Protein AF-A0A939JAF0-F1 (afdb_monomer)

Radius of gyration: 28.54 Å; Cα contacts (8 Å, |Δi|>4): 587; chains: 1; bounding box: 77×53×76 Å

Mean predicted aligned error: 10.8 Å

Structure (mmCIF, N/CA/C/O backbone):
data_AF-A0A939JAF0-F1
#
_entry.id   AF-A0A939JAF0-F1
#
loop_
_atom_site.group_PDB
_atom_site.id
_atom_site.type_symbol
_atom_site.label_atom_id
_atom_site.label_alt_id
_atom_site.label_comp_id
_atom_site.label_asym_id
_atom_site.label_entity_id
_atom_site.label_seq_id
_atom_site.pdbx_PDB_ins_code
_atom_site.Cartn_x
_atom_site.Cartn_y
_atom_site.Cartn_z
_atom_site.occupancy
_atom_site.B_iso_or_equiv
_atom_site.auth_seq_id
_atom_site.auth_comp_id
_atom_site.auth_asym_id
_atom_site.auth_atom_id
_atom_site.pdbx_PDB_model_num
ATOM 1 N N . MET A 1 1 ? -5.771 -12.367 -12.356 1.00 83.88 1 MET A N 1
ATOM 2 C CA . MET A 1 1 ? -6.976 -12.182 -11.518 1.00 83.88 1 MET A CA 1
ATOM 3 C C . MET A 1 1 ? -6.553 -11.469 -10.246 1.00 83.88 1 MET A C 1
ATOM 5 O O . MET A 1 1 ? -5.500 -11.814 -9.725 1.00 83.88 1 MET A O 1
ATOM 9 N N . ILE A 1 2 ? -7.308 -10.464 -9.797 1.00 96.88 2 ILE A N 1
ATOM 10 C CA . ILE A 1 2 ? -7.030 -9.756 -8.537 1.00 96.88 2 ILE A CA 1
ATOM 11 C C . ILE A 1 2 ? -7.122 -10.750 -7.377 1.00 96.88 2 ILE A C 1
ATOM 13 O O . ILE A 1 2 ? -7.994 -11.616 -7.379 1.00 96.88 2 ILE A O 1
ATOM 17 N N . VAL A 1 3 ? -6.195 -10.666 -6.425 1.00 96.81 3 VAL A N 1
ATOM 18 C CA . VAL A 1 3 ? -6.191 -11.561 -5.265 1.00 96.81 3 VAL A CA 1
ATOM 19 C C . VAL A 1 3 ? -7.064 -10.938 -4.185 1.00 96.81 3 VAL A C 1
ATOM 21 O O . VAL A 1 3 ? -6.754 -9.852 -3.696 1.00 96.81 3 VAL A O 1
ATOM 24 N N . THR A 1 4 ? -8.131 -11.636 -3.803 1.00 96.88 4 THR A N 1
ATOM 25 C CA . THR A 1 4 ? -9.071 -11.180 -2.776 1.00 96.88 4 THR A CA 1
ATOM 26 C C . THR A 1 4 ? -9.226 -12.241 -1.695 1.00 96.88 4 THR A C 1
ATOM 28 O O . THR A 1 4 ? -9.452 -13.410 -1.996 1.00 96.88 4 THR A O 1
ATOM 31 N N . HIS A 1 5 ? -9.134 -11.819 -0.437 1.00 96.62 5 HIS A N 1
ATOM 32 C CA . HIS A 1 5 ? -9.484 -12.621 0.734 1.00 96.62 5 HIS A CA 1
ATOM 33 C C . HIS A 1 5 ? -10.550 -11.867 1.524 1.00 96.62 5 HIS A C 1
ATOM 35 O O . HIS A 1 5 ? -10.360 -10.693 1.842 1.00 96.62 5 HIS A O 1
ATOM 41 N N . MET A 1 6 ? -11.675 -12.514 1.823 1.00 97.75 6 MET A N 1
ATOM 42 C CA . MET A 1 6 ? -12.782 -11.871 2.529 1.00 97.75 6 MET A CA 1
ATOM 43 C C . MET A 1 6 ? -12.662 -12.101 4.032 1.00 97.75 6 MET A C 1
ATOM 45 O O . MET A 1 6 ? -12.722 -13.238 4.486 1.00 97.75 6 MET A O 1
ATOM 49 N N . GLY A 1 7 ? -12.545 -11.009 4.783 1.00 98.12 7 GLY A N 1
ATOM 50 C CA . GLY A 1 7 ? -12.713 -10.992 6.233 1.00 98.12 7 GLY A CA 1
ATOM 51 C C . GLY A 1 7 ? -14.038 -10.341 6.639 1.00 98.12 7 GLY A C 1
ATOM 52 O O . GLY A 1 7 ? -14.758 -9.777 5.795 1.00 98.12 7 GLY A O 1
ATOM 53 N N . ARG A 1 8 ? -14.376 -10.412 7.930 1.00 98.12 8 ARG A N 1
ATOM 54 C CA . ARG A 1 8 ? -15.590 -9.798 8.497 1.00 98.12 8 ARG A CA 1
ATOM 55 C C . ARG A 1 8 ? -15.319 -8.635 9.445 1.00 98.12 8 ARG A C 1
ATOM 57 O O . ARG A 1 8 ? -16.288 -8.027 9.895 1.00 98.12 8 ARG A O 1
ATOM 64 N N . SER A 1 9 ? -14.073 -8.295 9.764 1.00 98.50 9 SER A N 1
ATOM 65 C CA . SER A 1 9 ? -13.762 -7.084 10.533 1.00 98.50 9 SER A CA 1
ATOM 66 C C . SER A 1 9 ? -13.973 -5.815 9.687 1.00 98.50 9 SER A C 1
ATOM 68 O O . SER A 1 9 ? -14.082 -5.909 8.462 1.00 98.50 9 SER A O 1
ATOM 70 N N . PRO A 1 10 ? -14.042 -4.613 10.294 1.00 98.62 10 PRO A N 1
ATOM 71 C CA . PRO A 1 10 ? -14.192 -3.362 9.545 1.00 98.62 10 PRO A CA 1
ATOM 72 C C . PRO A 1 10 ? -12.914 -2.949 8.791 1.00 98.62 10 PRO A C 1
ATOM 74 O O . PRO A 1 10 ? -12.859 -1.847 8.244 1.00 98.62 10 PRO A O 1
ATOM 77 N N . LEU A 1 11 ? -11.870 -3.787 8.779 1.00 98.75 11 LEU A N 1
ATOM 78 C CA . LEU A 1 11 ? -10.594 -3.493 8.139 1.00 98.75 11 LEU A CA 1
ATOM 79 C C . LEU A 1 11 ? -10.520 -4.065 6.721 1.00 98.75 11 LEU A C 1
ATOM 81 O O . LEU A 1 11 ? -10.802 -5.243 6.479 1.00 98.75 11 LEU A O 1
ATOM 85 N N . LEU A 1 12 ? -10.026 -3.238 5.804 1.00 98.81 12 LEU A N 1
ATOM 86 C CA . LEU A 1 12 ? -9.604 -3.635 4.469 1.00 98.81 12 LEU A CA 1
ATOM 87 C C . LEU A 1 12 ? -8.140 -3.243 4.270 1.00 98.81 12 LEU A C 1
ATOM 89 O O . LEU A 1 12 ? -7.796 -2.068 4.348 1.00 98.81 12 LEU A O 1
ATOM 93 N N . LEU A 1 13 ? -7.284 -4.218 3.977 1.00 98.75 13 LEU A N 1
ATOM 94 C CA . LEU A 1 13 ? -5.889 -4.008 3.605 1.00 98.75 13 LEU A CA 1
ATOM 95 C C . LEU A 1 13 ? -5.760 -4.160 2.089 1.00 98.75 13 LEU A C 1
ATOM 97 O O . LEU A 1 13 ? -5.903 -5.264 1.556 1.00 98.75 13 LEU A O 1
ATOM 101 N N . CYS A 1 14 ? -5.505 -3.069 1.371 1.00 97.88 14 CYS A N 1
ATOM 102 C CA . CYS A 1 14 ? -5.208 -3.150 -0.052 1.00 97.88 14 CYS A CA 1
ATOM 103 C C . CYS A 1 14 ? -3.700 -3.063 -0.302 1.00 97.88 14 CYS A C 1
ATOM 105 O O . CYS A 1 14 ? -2.994 -2.280 0.322 1.00 97.88 14 CYS A O 1
ATOM 107 N N . LEU A 1 15 ? -3.198 -3.915 -1.197 1.00 98.62 15 LEU A N 1
ATOM 108 C CA . LEU A 1 15 ? -1.790 -3.967 -1.582 1.00 98.62 15 LEU A CA 1
ATOM 109 C C . LEU A 1 15 ? -1.681 -3.713 -3.093 1.00 98.62 15 LEU A C 1
ATOM 111 O O . LEU A 1 15 ? -1.710 -4.673 -3.876 1.00 98.62 15 LEU A O 1
ATOM 115 N N . PRO A 1 16 ? -1.579 -2.447 -3.529 1.00 98.38 16 PRO A N 1
ATOM 116 C CA . PRO A 1 16 ? -1.525 -2.114 -4.951 1.00 98.38 16 PRO A CA 1
ATOM 117 C C . PRO A 1 16 ? -0.168 -2.438 -5.594 1.00 98.38 16 PRO A C 1
ATOM 119 O O . PRO A 1 16 ? -0.089 -2.593 -6.810 1.00 98.38 16 PRO A O 1
ATOM 122 N N . HIS A 1 17 ? 0.905 -2.552 -4.800 1.00 98.50 17 HIS A N 1
ATOM 123 C CA . HIS A 1 17 ? 2.287 -2.535 -5.310 1.00 98.50 17 HIS A CA 1
ATOM 124 C C . HIS A 1 17 ? 3.147 -3.746 -4.926 1.00 98.50 17 HIS A C 1
ATOM 126 O O . HIS A 1 17 ? 4.350 -3.733 -5.184 1.00 98.50 17 HIS A O 1
ATOM 132 N N . SER A 1 18 ? 2.578 -4.788 -4.310 1.00 97.44 18 SER A N 1
ATOM 133 C CA . SER A 1 18 ? 3.314 -6.025 -3.968 1.00 97.44 18 SER A CA 1
ATOM 134 C C . SER A 1 18 ? 3.308 -7.068 -5.093 1.00 97.44 18 SER A C 1
ATOM 136 O O . SER A 1 18 ? 3.829 -8.174 -4.939 1.00 97.44 18 SER A O 1
ATOM 138 N N . GLY A 1 19 ? 2.652 -6.771 -6.214 1.00 96.94 19 GLY A N 1
ATOM 139 C CA . GLY A 1 19 ? 2.598 -7.640 -7.380 1.00 96.94 19 GLY A CA 1
ATOM 140 C C . GLY A 1 19 ? 3.925 -7.691 -8.125 1.00 96.94 19 GLY A C 1
ATOM 141 O O . GLY A 1 19 ? 4.536 -6.658 -8.352 1.00 96.94 19 GLY A O 1
ATOM 142 N N . GLU A 1 20 ? 4.352 -8.883 -8.538 1.00 95.75 20 GLU A N 1
ATOM 143 C CA . GLU A 1 20 ? 5.585 -9.098 -9.317 1.00 95.75 20 GLU A CA 1
ATOM 144 C C . GLU A 1 20 ? 5.290 -9.559 -10.751 1.00 95.75 20 GLU A C 1
ATOM 146 O O . GLU A 1 20 ? 6.190 -9.613 -11.594 1.00 95.75 20 GLU A O 1
ATOM 151 N N . GLN A 1 21 ? 4.033 -9.924 -11.032 1.00 95.56 21 GLN A N 1
ATOM 152 C CA . GLN A 1 21 ? 3.652 -10.536 -12.296 1.00 95.56 21 GLN A CA 1
ATOM 153 C C . GLN A 1 21 ? 3.786 -9.535 -13.435 1.00 95.56 21 GLN A C 1
ATOM 155 O O . GLN A 1 21 ? 3.380 -8.376 -13.343 1.00 95.56 21 GLN A O 1
ATOM 160 N N . MET A 1 22 ? 4.327 -10.019 -14.542 1.00 93.06 22 MET A N 1
ATOM 161 C CA . MET A 1 22 ? 4.485 -9.253 -15.762 1.00 93.06 22 MET A CA 1
ATOM 162 C C . MET A 1 22 ? 4.356 -10.203 -16.944 1.00 93.06 22 MET A C 1
ATOM 164 O O . MET A 1 22 ? 4.994 -11.255 -16.975 1.00 93.06 22 MET A O 1
ATOM 168 N N . HIS A 1 23 ? 3.535 -9.831 -17.924 1.00 91.38 23 HIS A N 1
ATOM 169 C CA . HIS A 1 23 ? 3.413 -10.604 -19.152 1.00 91.38 23 HIS A CA 1
ATOM 170 C C . HIS A 1 23 ? 4.758 -10.635 -19.895 1.00 91.38 23 HIS A C 1
ATOM 172 O O . HIS A 1 23 ? 5.443 -9.613 -19.975 1.00 91.38 23 HIS A O 1
ATOM 178 N N . ALA A 1 24 ? 5.126 -11.780 -20.477 1.00 90.50 24 ALA A N 1
ATOM 179 C CA . ALA A 1 24 ? 6.433 -11.968 -21.115 1.00 90.50 24 ALA A CA 1
ATOM 180 C C . ALA A 1 24 ? 6.722 -10.928 -22.213 1.00 90.50 24 ALA A C 1
ATOM 182 O O . ALA A 1 24 ? 7.848 -10.447 -22.316 1.00 90.50 24 ALA A O 1
ATOM 183 N N . ALA A 1 25 ? 5.699 -10.518 -22.974 1.00 90.50 25 ALA A N 1
ATOM 184 C CA . ALA A 1 25 ? 5.830 -9.469 -23.990 1.00 90.50 25 ALA A CA 1
ATOM 185 C C . ALA A 1 25 ? 6.249 -8.108 -23.397 1.00 90.50 25 ALA A C 1
ATOM 187 O O . ALA A 1 25 ? 7.063 -7.405 -23.986 1.00 90.50 25 ALA A O 1
ATOM 188 N N . VAL A 1 26 ? 5.752 -7.758 -22.205 1.00 94.19 26 VAL A N 1
ATOM 189 C CA . VAL A 1 26 ? 6.167 -6.539 -21.491 1.00 94.19 26 VAL A CA 1
ATOM 190 C C . VAL A 1 26 ? 7.555 -6.737 -20.876 1.00 94.19 26 VAL A C 1
ATOM 192 O O . VAL A 1 26 ? 8.429 -5.887 -21.023 1.00 94.19 26 VAL A O 1
ATOM 195 N N . GLY A 1 27 ? 7.813 -7.900 -20.270 1.00 94.44 27 GLY A N 1
ATOM 196 C CA . GLY A 1 27 ? 9.115 -8.212 -19.673 1.00 94.44 27 GLY A CA 1
ATOM 197 C C . GLY A 1 27 ? 10.273 -8.233 -20.673 1.00 94.44 27 GLY A C 1
ATOM 198 O O . GLY A 1 27 ? 11.378 -7.800 -20.344 1.00 94.44 27 GLY A O 1
ATOM 199 N N . GLY A 1 28 ? 10.021 -8.654 -21.915 1.00 96.62 28 GLY A N 1
ATOM 200 C CA . GLY A 1 28 ? 10.996 -8.614 -23.008 1.00 96.62 28 GLY A CA 1
ATOM 201 C C . GLY A 1 28 ? 11.432 -7.196 -23.394 1.00 96.62 28 GLY A C 1
ATOM 202 O O . GLY A 1 28 ? 12.536 -7.018 -23.918 1.00 96.62 28 GLY A O 1
ATOM 203 N N . ARG A 1 29 ? 10.611 -6.186 -23.085 1.00 97.81 29 ARG A N 1
ATOM 204 C CA . ARG A 1 29 ? 10.857 -4.762 -23.358 1.00 97.81 29 ARG A CA 1
ATOM 205 C C . ARG A 1 29 ? 11.598 -4.053 -22.229 1.00 97.81 29 ARG A C 1
ATOM 207 O O . ARG A 1 29 ? 12.175 -2.993 -22.450 1.00 97.81 29 ARG A O 1
ATOM 214 N N . PHE A 1 30 ? 11.636 -4.634 -21.030 1.00 97.88 30 PHE A N 1
ATOM 215 C CA . PHE A 1 30 ? 12.317 -4.025 -19.890 1.00 97.88 30 PHE A CA 1
ATOM 216 C C . PHE A 1 30 ? 13.834 -3.954 -20.114 1.00 97.88 30 PHE A C 1
ATOM 218 O O . PHE A 1 30 ? 14.465 -4.865 -20.666 1.00 97.88 30 PHE A O 1
ATOM 225 N N . SER A 1 31 ? 14.438 -2.868 -19.642 1.00 97.94 31 SER A N 1
ATOM 226 C CA . SER A 1 31 ? 15.884 -2.714 -19.518 1.00 97.94 31 SER A CA 1
ATOM 227 C C . SER A 1 31 ? 16.433 -3.655 -18.434 1.00 97.94 31 SER A C 1
ATOM 229 O O . SER A 1 31 ? 15.682 -4.313 -17.707 1.00 97.94 31 SER A O 1
ATOM 231 N N . ALA A 1 32 ? 17.760 -3.717 -18.283 1.00 96.69 32 ALA A N 1
ATOM 232 C CA . ALA A 1 32 ? 18.357 -4.419 -17.146 1.00 96.69 32 ALA A CA 1
ATOM 233 C C . ALA A 1 32 ? 17.856 -3.856 -15.806 1.00 96.69 32 ALA A C 1
ATOM 235 O O . ALA A 1 32 ? 17.565 -4.631 -14.903 1.00 96.69 32 ALA A O 1
ATOM 236 N N . THR A 1 33 ? 17.680 -2.535 -15.709 1.00 94.88 33 THR A N 1
ATOM 237 C CA . THR A 1 33 ? 17.151 -1.872 -14.514 1.00 94.88 33 THR A CA 1
ATOM 238 C C . THR A 1 33 ? 15.681 -2.196 -14.273 1.00 94.88 33 THR A C 1
ATOM 240 O O . THR A 1 33 ? 15.328 -2.546 -13.152 1.00 94.88 33 THR A O 1
ATOM 243 N N . GLY A 1 34 ? 14.833 -2.146 -15.307 1.00 96.19 34 GLY A N 1
ATOM 244 C CA . GLY A 1 34 ? 13.414 -2.485 -15.167 1.00 96.19 34 GLY A CA 1
ATOM 245 C C . GLY A 1 34 ? 13.208 -3.906 -14.640 1.00 96.19 34 GLY A C 1
ATOM 246 O O . GLY A 1 34 ? 12.378 -4.130 -13.762 1.00 96.19 34 GLY A O 1
ATOM 247 N N . ARG A 1 35 ? 14.023 -4.865 -15.104 1.00 96.00 35 ARG A N 1
ATOM 248 C CA . ARG A 1 35 ? 13.965 -6.265 -14.646 1.00 96.00 35 ARG A CA 1
ATOM 249 C C . ARG A 1 35 ? 14.313 -6.458 -13.169 1.00 96.00 35 ARG A C 1
ATOM 251 O O . ARG A 1 35 ? 13.900 -7.463 -12.603 1.00 96.00 35 ARG A O 1
ATOM 258 N N . LEU A 1 36 ? 15.032 -5.521 -12.544 1.00 95.38 36 LEU A N 1
ATOM 259 C CA . LEU A 1 36 ? 15.310 -5.576 -11.104 1.00 95.38 36 LEU A CA 1
ATOM 260 C C . LEU A 1 36 ? 14.074 -5.268 -10.257 1.00 95.38 36 LEU A C 1
ATOM 262 O O . LEU A 1 36 ? 14.057 -5.638 -9.087 1.00 95.38 36 LEU A O 1
ATOM 266 N N . GLN A 1 37 ? 13.070 -4.588 -10.828 1.00 95.81 37 GLN A N 1
ATOM 267 C CA . GLN A 1 37 ? 11.814 -4.280 -10.149 1.00 95.81 37 GLN A CA 1
ATOM 268 C C . GLN A 1 37 ? 12.042 -3.589 -8.782 1.00 95.81 37 GLN A C 1
ATOM 270 O O . GLN A 1 37 ? 11.489 -3.977 -7.763 1.00 95.81 37 GLN A O 1
ATOM 275 N N . THR A 1 38 ? 12.895 -2.561 -8.722 1.00 94.44 38 THR A N 1
ATOM 276 C CA . THR A 1 38 ? 13.372 -1.992 -7.441 1.00 94.44 38 THR A CA 1
ATOM 277 C C . THR A 1 38 ? 12.356 -1.166 -6.657 1.00 94.44 38 THR A C 1
ATOM 279 O O . THR A 1 38 ? 12.590 -0.898 -5.483 1.00 94.44 38 THR A O 1
ATOM 282 N N . ASP A 1 39 ? 11.250 -0.756 -7.282 1.00 96.38 39 ASP A N 1
ATOM 283 C CA . ASP A 1 39 ? 10.273 0.165 -6.678 1.00 96.38 39 ASP A CA 1
ATOM 284 C C . ASP A 1 39 ? 8.950 -0.519 -6.274 1.00 96.38 39 ASP A C 1
ATOM 286 O O . ASP A 1 39 ? 7.945 0.145 -6.015 1.00 96.38 39 ASP A O 1
ATOM 290 N N . LEU A 1 40 ? 8.932 -1.854 -6.217 1.00 97.75 40 LEU A N 1
ATOM 291 C CA . LEU A 1 40 ? 7.803 -2.627 -5.693 1.00 97.75 40 LEU A CA 1
ATOM 292 C C . LEU A 1 40 ? 7.777 -2.607 -4.162 1.00 97.75 40 LEU A C 1
ATOM 294 O O . LEU A 1 40 ? 8.801 -2.445 -3.499 1.00 97.75 40 LEU A O 1
ATOM 298 N N . SER A 1 41 ? 6.603 -2.895 -3.602 1.00 98.19 41 SER A N 1
ATOM 299 C CA . SER A 1 41 ? 6.414 -3.196 -2.180 1.00 98.19 41 SER A CA 1
ATOM 300 C C . SER A 1 41 ? 6.771 -4.651 -1.857 1.00 98.19 41 SER A C 1
ATOM 302 O O . SER A 1 41 ? 5.918 -5.439 -1.449 1.00 98.19 41 SER A O 1
ATOM 304 N N . TRP A 1 42 ? 8.030 -5.015 -2.102 1.00 98.06 42 TRP A N 1
ATOM 305 C CA . TRP A 1 42 ? 8.557 -6.370 -1.939 1.00 98.06 42 TRP A CA 1
ATOM 306 C C . TRP A 1 42 ? 8.269 -6.968 -0.569 1.00 98.06 42 TRP A C 1
ATOM 308 O O . TRP A 1 42 ? 8.648 -6.377 0.424 1.00 98.06 42 TRP A O 1
ATOM 318 N N . ARG A 1 43 ? 7.700 -8.178 -0.502 1.00 97.81 43 ARG A N 1
ATOM 319 C CA . ARG A 1 43 ? 7.491 -8.946 0.745 1.00 97.81 43 ARG A CA 1
ATOM 320 C C . ARG A 1 43 ? 6.558 -8.287 1.766 1.00 97.81 43 ARG A C 1
ATOM 322 O O . ARG A 1 43 ? 6.383 -8.831 2.859 1.00 97.81 43 ARG A O 1
ATOM 329 N N . LEU A 1 44 ? 5.922 -7.163 1.436 1.00 98.06 44 LEU A N 1
ATOM 330 C CA . LEU A 1 44 ? 4.965 -6.515 2.332 1.00 98.06 44 LEU A CA 1
ATOM 331 C C . LEU A 1 44 ? 3.760 -7.424 2.613 1.00 98.06 44 LEU A C 1
ATOM 333 O O . LEU A 1 44 ? 3.230 -7.412 3.719 1.00 98.06 44 LEU A O 1
ATOM 337 N N . GLU A 1 45 ? 3.370 -8.269 1.656 1.00 95.62 45 GLU A N 1
ATOM 338 C CA . GLU A 1 45 ? 2.335 -9.289 1.842 1.00 95.62 45 GLU A CA 1
ATOM 339 C C . GLU A 1 45 ? 2.685 -10.284 2.952 1.00 95.62 45 GLU A C 1
ATOM 341 O O . GLU A 1 45 ? 1.793 -10.751 3.650 1.00 95.62 45 GLU A O 1
ATOM 346 N N . GLN A 1 46 ? 3.975 -10.561 3.169 1.00 94.75 46 GLN A N 1
ATOM 347 C CA . GLN A 1 46 ? 4.403 -11.398 4.284 1.00 94.75 46 GLN A CA 1
ATOM 348 C C . GLN A 1 46 ? 4.212 -10.632 5.588 1.00 94.75 46 GLN A C 1
ATOM 350 O O . GLN A 1 46 ? 3.583 -11.141 6.509 1.00 94.75 46 GLN A O 1
ATOM 355 N N . VAL A 1 47 ? 4.673 -9.385 5.681 1.00 96.75 47 VAL A N 1
ATOM 356 C CA . VAL A 1 47 ? 4.438 -8.557 6.877 1.00 96.75 47 VAL A CA 1
ATOM 357 C C . VAL A 1 47 ? 2.938 -8.445 7.196 1.00 96.75 47 VAL A C 1
ATOM 359 O O . VAL A 1 47 ? 2.561 -8.490 8.360 1.00 96.75 47 VAL A O 1
ATOM 362 N N . LEU A 1 48 ? 2.074 -8.380 6.184 1.00 96.69 48 LEU A N 1
ATOM 363 C CA . LEU A 1 48 ? 0.624 -8.252 6.353 1.00 96.69 48 LEU A CA 1
ATOM 364 C C . LEU A 1 48 ? -0.140 -9.580 6.461 1.00 96.69 48 LEU A C 1
ATOM 366 O O . LEU A 1 48 ? -1.366 -9.572 6.525 1.00 96.69 48 LEU A O 1
ATOM 370 N N . ASP A 1 49 ? 0.560 -10.705 6.620 1.00 92.56 49 ASP A N 1
ATOM 371 C CA . ASP A 1 49 ? -0.023 -12.019 6.959 1.00 92.56 49 ASP A CA 1
ATOM 372 C C . ASP A 1 49 ? -0.692 -12.055 8.360 1.00 92.56 49 ASP A C 1
ATOM 374 O O . ASP A 1 49 ? -1.199 -13.067 8.833 1.00 92.56 49 ASP A O 1
ATOM 378 N N . ILE A 1 50 ? -0.734 -10.910 9.045 1.00 95.00 50 ILE A N 1
ATOM 379 C CA . ILE A 1 50 ? -1.565 -10.652 10.227 1.00 95.00 50 ILE A CA 1
ATOM 380 C C . ILE A 1 50 ? -3.048 -10.441 9.882 1.00 95.00 50 ILE A C 1
ATOM 382 O O . ILE A 1 50 ? -3.891 -10.464 10.776 1.00 95.00 50 ILE A O 1
ATOM 386 N N . ALA A 1 51 ? -3.393 -10.252 8.603 1.00 92.94 51 ALA A N 1
ATOM 387 C CA . ALA A 1 51 ? -4.761 -9.974 8.168 1.00 92.94 51 ALA A CA 1
ATOM 388 C C . ALA A 1 51 ? -5.761 -11.053 8.605 1.00 92.94 51 ALA A C 1
ATOM 390 O O . ALA A 1 51 ? -6.868 -10.723 9.016 1.00 92.94 51 ALA A O 1
ATOM 391 N N . THR A 1 52 ? -5.357 -12.326 8.582 1.00 93.19 52 THR A N 1
ATOM 392 C CA . THR A 1 52 ? -6.187 -13.446 9.051 1.00 93.19 52 THR A CA 1
ATOM 393 C C . THR A 1 52 ? -6.498 -13.332 10.544 1.00 93.19 52 THR A C 1
ATOM 395 O O . THR A 1 52 ? -7.624 -13.583 10.957 1.00 93.19 52 THR A O 1
ATOM 398 N N . GLN A 1 53 ? -5.528 -12.901 11.358 1.00 97.00 53 GLN A N 1
ATOM 399 C CA . GLN A 1 53 ? -5.717 -12.707 12.804 1.00 97.00 53 GLN A CA 1
ATOM 400 C C . GLN A 1 53 ? -6.643 -11.523 13.102 1.00 97.00 53 GLN A C 1
ATOM 402 O O . GLN A 1 53 ? -7.385 -11.542 14.078 1.00 97.00 53 GLN A O 1
ATOM 407 N N . LEU A 1 54 ? -6.619 -10.509 12.236 1.00 97.94 54 LEU A N 1
ATOM 408 C CA . LEU A 1 54 ? -7.499 -9.344 12.300 1.00 97.94 54 LEU A CA 1
ATOM 409 C C . LEU A 1 54 ? -8.873 -9.586 11.660 1.00 97.94 54 LEU A C 1
ATOM 411 O O . LEU A 1 54 ? -9.689 -8.662 11.635 1.00 97.94 54 LEU A O 1
ATOM 415 N N . ASP A 1 55 ? -9.110 -10.771 11.082 1.00 98.25 55 ASP A N 1
ATOM 416 C CA . ASP A 1 55 ? -10.264 -11.063 10.221 1.00 98.25 55 ASP A CA 1
ATOM 417 C C . ASP A 1 55 ? -10.493 -9.949 9.174 1.00 98.25 55 ASP A C 1
ATOM 419 O O . ASP A 1 55 ? -11.612 -9.511 8.901 1.00 98.25 55 ASP A O 1
ATOM 423 N N . ALA A 1 56 ? -9.391 -9.409 8.645 1.00 98.62 56 ALA A N 1
ATOM 424 C CA . ALA A 1 56 ? -9.380 -8.289 7.719 1.00 98.62 56 ALA A CA 1
ATOM 425 C C . ALA A 1 56 ? -9.555 -8.769 6.276 1.00 98.62 56 ALA A C 1
ATOM 427 O O . ALA A 1 56 ? -9.085 -9.834 5.864 1.00 98.62 56 ALA A O 1
ATOM 428 N N . THR A 1 57 ? -10.210 -7.937 5.473 1.00 98.81 57 THR A N 1
ATOM 429 C CA . THR A 1 57 ? -10.333 -8.172 4.033 1.00 98.81 57 THR A CA 1
ATOM 430 C C . THR A 1 57 ? -9.045 -7.755 3.330 1.00 98.81 57 THR A C 1
ATOM 432 O O . THR A 1 57 ? -8.519 -6.687 3.620 1.00 98.81 57 THR A O 1
ATOM 435 N N . ILE A 1 58 ? -8.549 -8.558 2.385 1.00 98.50 58 ILE A N 1
ATOM 436 C CA . ILE A 1 58 ? -7.397 -8.205 1.541 1.00 98.50 58 ILE A CA 1
ATOM 437 C C . ILE A 1 58 ? -7.841 -8.033 0.091 1.00 98.50 58 ILE A C 1
ATOM 439 O O . ILE A 1 58 ? -8.563 -8.877 -0.441 1.00 98.50 58 ILE A O 1
ATOM 443 N N . VAL A 1 59 ? -7.334 -6.986 -0.564 1.00 98.62 59 VAL A N 1
ATOM 444 C CA . VAL A 1 59 ? -7.376 -6.822 -2.026 1.00 98.62 59 VAL A CA 1
ATOM 445 C C . VAL A 1 59 ? -5.969 -6.521 -2.533 1.00 98.62 59 VAL A C 1
ATOM 447 O O . VAL A 1 59 ? -5.381 -5.500 -2.190 1.00 98.62 59 VAL A O 1
ATOM 450 N N . ARG A 1 60 ? -5.399 -7.397 -3.358 1.00 98.38 60 ARG A N 1
ATOM 451 C CA . ARG A 1 60 ? -4.009 -7.286 -3.813 1.00 98.38 60 ARG A CA 1
ATOM 452 C C . ARG A 1 60 ? -3.909 -7.353 -5.330 1.00 98.38 60 ARG A C 1
ATOM 454 O O . ARG A 1 60 ? -4.442 -8.268 -5.961 1.00 98.38 60 ARG A O 1
ATOM 461 N N . GLN A 1 61 ? -3.161 -6.411 -5.899 1.00 98.00 61 GLN A N 1
ATOM 462 C CA . GLN A 1 61 ? -2.779 -6.416 -7.307 1.00 98.00 61 GLN A CA 1
ATOM 463 C C . GLN A 1 61 ? -1.574 -7.355 -7.495 1.00 98.00 61 GLN A C 1
ATOM 465 O O . GLN A 1 61 ? -0.505 -7.080 -6.950 1.00 98.00 61 GLN A O 1
ATOM 470 N N . PRO A 1 62 ? -1.703 -8.478 -8.229 1.00 97.31 62 PRO A N 1
ATOM 471 C CA . PRO A 1 62 ? -0.564 -9.354 -8.498 1.00 97.31 62 PRO A CA 1
ATOM 472 C C . PRO A 1 62 ? 0.371 -8.827 -9.597 1.00 97.31 62 PRO A C 1
ATOM 474 O O . PRO A 1 62 ? 1.512 -9.284 -9.674 1.00 97.31 62 PRO A O 1
ATOM 477 N N . THR A 1 63 ? -0.093 -7.894 -10.432 1.00 97.75 63 THR A N 1
ATOM 478 C CA . THR A 1 63 ? 0.687 -7.287 -11.520 1.00 97.75 63 THR A CA 1
ATOM 479 C C . THR A 1 63 ? 1.686 -6.271 -10.973 1.00 97.75 63 THR A C 1
ATOM 481 O O . THR A 1 63 ? 1.371 -5.516 -10.057 1.00 97.75 63 THR A O 1
ATOM 484 N N . SER A 1 64 ? 2.888 -6.231 -11.542 1.00 97.88 64 SER A N 1
ATOM 485 C CA . SER A 1 64 ? 3.903 -5.240 -11.189 1.00 97.88 64 SER A CA 1
ATOM 486 C C . SER A 1 64 ? 3.433 -3.817 -11.455 1.00 97.88 64 SER A C 1
ATOM 488 O O . SER A 1 64 ? 2.948 -3.507 -12.546 1.00 97.88 64 SER A O 1
ATOM 490 N N . ARG A 1 65 ? 3.681 -2.918 -10.494 1.00 97.69 65 ARG A N 1
ATOM 491 C CA . ARG A 1 65 ? 3.409 -1.482 -10.658 1.00 97.69 65 ARG A CA 1
ATOM 492 C C . ARG A 1 65 ? 4.205 -0.844 -11.805 1.00 97.69 65 ARG A C 1
ATOM 494 O O . ARG A 1 65 ? 3.858 0.233 -12.268 1.00 97.69 65 ARG A O 1
ATOM 501 N N . LEU A 1 66 ? 5.281 -1.496 -12.266 1.00 97.81 66 LEU A N 1
ATOM 502 C CA . LEU A 1 66 ? 6.058 -1.036 -13.423 1.00 97.81 66 LEU A CA 1
ATOM 503 C C . LEU A 1 66 ? 5.347 -1.313 -14.760 1.00 97.81 66 LEU A C 1
ATOM 505 O O . LEU A 1 66 ? 5.699 -0.732 -15.787 1.00 97.81 66 LEU A O 1
ATOM 509 N N . VAL A 1 67 ? 4.347 -2.201 -14.756 1.00 97.44 67 VAL A N 1
ATOM 510 C CA . VAL A 1 67 ? 3.423 -2.383 -15.882 1.00 97.44 67 VAL A CA 1
ATOM 511 C C . VAL A 1 67 ? 2.351 -1.299 -15.829 1.00 97.44 67 VAL A C 1
ATOM 513 O O . VAL A 1 67 ? 2.119 -0.627 -16.831 1.00 97.44 67 VAL A O 1
ATOM 516 N N . ILE A 1 68 ? 1.708 -1.130 -14.676 1.00 97.38 68 ILE A N 1
ATOM 517 C CA . ILE A 1 68 ? 0.692 -0.103 -14.443 1.00 97.38 68 ILE A CA 1
ATOM 518 C C . ILE A 1 68 ? 0.526 0.141 -12.946 1.00 97.38 68 ILE A C 1
ATOM 520 O O . ILE A 1 68 ? 0.406 -0.806 -12.167 1.00 97.38 68 ILE A O 1
ATOM 524 N N . ASP A 1 69 ? 0.506 1.408 -12.548 1.00 98.06 69 ASP A N 1
ATOM 525 C CA . ASP A 1 69 ? 0.304 1.810 -11.164 1.00 98.06 69 ASP A CA 1
ATOM 526 C C . ASP A 1 69 ? -1.191 2.003 -10.880 1.00 98.06 69 ASP A C 1
ATOM 528 O O . ASP A 1 69 ? -1.827 2.938 -11.367 1.00 98.06 69 ASP A O 1
ATOM 532 N N . VAL A 1 70 ? -1.771 1.091 -10.098 1.00 98.25 70 VAL A N 1
ATOM 533 C CA . VAL A 1 70 ? -3.196 1.141 -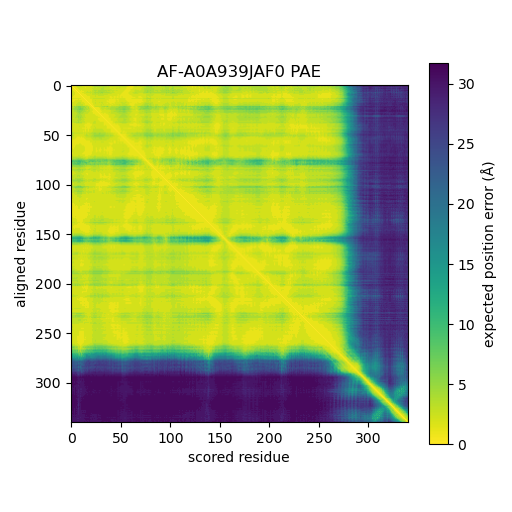9.733 1.00 98.25 70 VAL A CA 1
ATOM 534 C C . VAL A 1 70 ? -3.508 2.121 -8.602 1.00 98.25 70 VAL A C 1
ATOM 536 O O . VAL A 1 70 ? -4.663 2.267 -8.234 1.00 98.25 70 VAL A O 1
ATOM 539 N N . ASP A 1 71 ? -2.510 2.812 -8.053 1.00 98.06 71 ASP A N 1
ATOM 540 C CA . ASP A 1 71 ? -2.714 3.906 -7.096 1.00 98.06 71 ASP A CA 1
ATOM 541 C C . ASP A 1 71 ? -2.506 5.293 -7.742 1.00 98.06 71 ASP A C 1
ATOM 543 O O . ASP A 1 71 ? -2.351 6.312 -7.066 1.00 98.06 71 ASP A O 1
ATOM 547 N N . VAL A 1 72 ? -2.555 5.347 -9.077 1.00 97.25 72 VAL A N 1
ATOM 548 C CA . VAL A 1 72 ? -2.543 6.582 -9.866 1.00 97.25 72 VAL A CA 1
ATOM 549 C C . VAL A 1 72 ? -3.908 6.792 -10.530 1.00 97.25 72 VAL A C 1
ATOM 551 O O . VAL A 1 72 ? -4.535 5.852 -11.022 1.00 97.25 72 VAL A O 1
ATOM 554 N N . ASP A 1 73 ? -4.379 8.042 -10.525 1.00 95.31 73 ASP A N 1
ATOM 555 C CA . ASP A 1 73 ? -5.671 8.437 -11.095 1.00 95.31 73 ASP A CA 1
ATOM 556 C C . ASP A 1 73 ? -5.610 8.443 -12.633 1.00 95.31 73 ASP A C 1
ATOM 558 O O . ASP A 1 73 ? -4.934 9.304 -13.204 1.00 95.31 73 ASP A O 1
ATOM 562 N N . PRO A 1 74 ? -6.323 7.542 -13.333 1.00 93.88 74 PRO A N 1
ATOM 563 C CA . PRO A 1 74 ? -6.273 7.481 -14.788 1.00 93.88 74 PRO A CA 1
ATOM 564 C C . PRO A 1 74 ? -7.044 8.631 -15.454 1.00 93.88 74 PRO A C 1
ATOM 566 O O . PRO A 1 74 ? -6.919 8.821 -16.659 1.00 93.88 74 PRO A O 1
ATOM 569 N N . GLY A 1 75 ? -7.858 9.384 -14.701 1.00 90.94 75 GLY A N 1
ATOM 570 C CA . GLY A 1 75 ? -8.622 10.523 -15.211 1.00 90.94 75 GLY A CA 1
ATOM 571 C C . GLY A 1 75 ? -7.828 11.829 -15.277 1.00 90.94 75 GLY A C 1
ATOM 572 O O . GLY A 1 75 ? -8.336 12.817 -15.806 1.00 90.94 75 GLY A O 1
ATOM 573 N N . LYS A 1 76 ? -6.599 11.859 -14.743 1.00 88.81 76 LYS A N 1
ATOM 574 C CA . LYS A 1 76 ? -5.752 13.057 -14.723 1.00 88.81 76 LYS A CA 1
ATOM 575 C C . LYS A 1 76 ? -4.789 13.079 -15.911 1.00 88.81 76 LYS A C 1
ATOM 577 O O . LYS A 1 76 ? -3.955 12.177 -16.015 1.00 88.81 76 LYS A O 1
ATOM 582 N N . PRO A 1 77 ? -4.824 14.112 -16.774 1.00 84.81 77 PRO A N 1
ATOM 583 C CA . PRO A 1 77 ? -3.880 14.234 -17.885 1.00 84.81 77 PRO A CA 1
ATOM 584 C C . PRO A 1 77 ? -2.411 14.207 -17.443 1.00 84.81 77 PRO A C 1
ATOM 586 O O . PRO A 1 77 ? -1.559 13.684 -18.160 1.00 84.81 77 PRO A O 1
ATOM 589 N N . GLU A 1 78 ? -2.096 14.730 -16.256 1.00 87.19 78 GLU A N 1
ATOM 590 C CA . GLU A 1 78 ? -0.738 14.731 -15.704 1.00 87.19 78 GLU A CA 1
ATOM 591 C C . GLU A 1 78 ? -0.224 13.311 -15.454 1.00 87.19 78 GLU A C 1
ATOM 593 O O . GLU A 1 78 ? 0.946 13.037 -15.699 1.00 87.19 78 GLU A O 1
ATOM 598 N N . ALA A 1 79 ? -1.096 12.390 -15.034 1.00 84.62 79 ALA A N 1
ATOM 599 C CA . ALA A 1 79 ? -0.736 10.996 -14.791 1.00 84.62 79 ALA A CA 1
ATOM 600 C C . ALA A 1 79 ? -0.456 10.215 -16.083 1.00 84.62 79 ALA A C 1
ATOM 602 O O . ALA A 1 79 ? 0.356 9.288 -16.089 1.00 84.62 79 ALA A O 1
ATOM 603 N N . VAL A 1 80 ? -1.123 10.580 -17.181 1.00 83.88 80 VAL A N 1
ATOM 604 C CA . VAL A 1 80 ? -0.911 9.969 -18.503 1.00 83.88 80 VAL A CA 1
ATOM 605 C C . VAL A 1 80 ? 0.398 10.455 -19.130 1.00 83.88 80 VAL A C 1
ATOM 607 O O . VAL A 1 80 ? 1.075 9.690 -19.808 1.00 83.88 80 VAL A O 1
ATOM 610 N N . ASN A 1 81 ? 0.774 11.712 -18.881 1.00 86.00 81 ASN A N 1
ATOM 611 C CA . ASN A 1 81 ? 1.984 12.316 -19.445 1.00 86.00 81 ASN A CA 1
ATOM 612 C C . ASN A 1 81 ? 3.227 12.162 -18.552 1.00 86.00 81 ASN A C 1
ATOM 614 O O . ASN A 1 81 ? 4.349 12.376 -19.013 1.00 86.00 81 ASN A O 1
ATOM 618 N N . ALA A 1 82 ? 3.048 11.826 -17.274 1.00 93.62 82 ALA A N 1
ATOM 619 C CA . ALA A 1 82 ? 4.150 11.551 -16.367 1.00 93.62 82 ALA A CA 1
ATOM 620 C C . ALA A 1 82 ? 4.889 10.268 -16.765 1.00 93.62 82 ALA A C 1
ATOM 622 O O . ALA A 1 82 ? 4.339 9.357 -17.378 1.00 93.62 82 ALA A O 1
ATOM 623 N N . ILE A 1 83 ? 6.157 10.180 -16.361 1.00 94.12 83 ILE A N 1
ATOM 624 C CA . ILE A 1 83 ? 7.024 9.042 -16.699 1.00 94.12 83 ILE A CA 1
ATOM 625 C C . ILE A 1 83 ? 7.573 8.312 -15.475 1.00 94.12 83 ILE A C 1
ATOM 627 O O . ILE A 1 83 ? 8.113 7.220 -15.621 1.00 94.12 83 ILE A O 1
ATOM 631 N N . ARG A 1 84 ? 7.477 8.882 -14.272 1.00 94.44 84 ARG A N 1
ATOM 632 C CA . ARG A 1 84 ? 8.100 8.323 -13.064 1.00 94.44 84 ARG A CA 1
ATOM 633 C C . ARG A 1 84 ? 7.133 7.456 -12.266 1.00 94.44 84 ARG A C 1
ATOM 635 O O . ARG A 1 84 ? 5.935 7.726 -12.220 1.00 94.44 84 ARG A O 1
ATOM 642 N N . VAL A 1 85 ? 7.668 6.442 -11.586 1.00 94.56 85 VAL A N 1
ATOM 643 C CA . VAL A 1 85 ? 6.929 5.672 -10.570 1.00 94.56 85 VAL A CA 1
ATOM 644 C C . VAL A 1 85 ? 6.318 6.612 -9.524 1.00 94.56 85 VAL A C 1
ATOM 646 O O . VAL A 1 85 ? 6.994 7.517 -9.039 1.00 94.56 85 VAL A O 1
ATOM 649 N N . GLY A 1 86 ? 5.051 6.374 -9.171 1.00 90.81 86 GLY A N 1
ATOM 650 C CA . GLY A 1 86 ? 4.288 7.180 -8.210 1.00 90.81 86 GLY A CA 1
ATOM 651 C C . GLY A 1 86 ? 3.605 8.416 -8.807 1.00 90.81 86 GLY A C 1
ATOM 652 O O . GLY A 1 86 ? 2.754 9.006 -8.151 1.00 90.81 86 GLY A O 1
ATOM 653 N N . GLU A 1 87 ? 3.938 8.787 -10.045 1.00 93.62 87 GLU A N 1
ATOM 654 C CA . GLU A 1 87 ? 3.316 9.903 -10.775 1.00 93.62 87 GLU A CA 1
ATOM 655 C C . GLU A 1 87 ? 2.575 9.406 -12.026 1.00 93.62 87 GLU A C 1
ATOM 657 O O . GLU A 1 87 ? 1.478 9.868 -12.332 1.00 93.62 87 GLU A O 1
ATOM 662 N N . ALA A 1 88 ? 3.183 8.460 -12.746 1.00 96.31 88 ALA A N 1
ATOM 663 C CA . ALA A 1 88 ? 2.708 7.949 -14.023 1.00 96.31 88 ALA A CA 1
ATOM 664 C C . ALA A 1 88 ? 1.778 6.745 -13.874 1.00 96.31 88 ALA A C 1
ATOM 666 O O . ALA A 1 88 ? 2.071 5.822 -13.113 1.00 96.31 88 ALA A O 1
ATOM 667 N N . LEU A 1 89 ? 0.732 6.690 -14.703 1.00 96.81 89 LEU A N 1
ATOM 668 C CA . LEU A 1 89 ? -0.126 5.507 -14.803 1.00 96.81 89 LEU A CA 1
ATOM 669 C C . LEU A 1 89 ? 0.667 4.290 -15.310 1.00 96.81 89 LEU A C 1
ATOM 671 O O . LEU A 1 89 ? 0.535 3.197 -14.773 1.00 96.81 89 LEU A O 1
ATOM 675 N N . CYS A 1 90 ? 1.516 4.475 -16.324 1.00 97.38 90 CYS A N 1
ATOM 676 C CA . CYS A 1 90 ? 2.432 3.452 -16.840 1.00 97.38 90 CYS A CA 1
ATOM 677 C C . CYS A 1 90 ? 3.869 4.002 -16.804 1.00 97.38 90 CYS A C 1
ATOM 679 O O . CYS A 1 90 ? 4.292 4.661 -17.754 1.00 97.38 90 CYS A O 1
ATOM 681 N N . PRO A 1 91 ? 4.625 3.789 -15.715 1.00 97.31 91 PRO A N 1
ATOM 682 C CA . PRO A 1 91 ? 5.904 4.461 -15.515 1.00 97.31 91 PRO A CA 1
ATOM 683 C C . PRO A 1 91 ? 6.988 3.942 -16.463 1.00 97.31 91 PRO A C 1
ATOM 685 O O . PRO A 1 91 ? 7.170 2.738 -16.611 1.00 97.31 91 PRO A O 1
ATOM 688 N N . ALA A 1 92 ? 7.770 4.855 -17.039 1.00 97.19 92 ALA A N 1
ATOM 689 C CA . ALA A 1 92 ? 8.950 4.571 -17.859 1.00 97.19 92 ALA A CA 1
ATOM 690 C C . ALA A 1 92 ? 10.283 4.816 -17.122 1.00 97.19 92 ALA A C 1
ATOM 692 O O . ALA A 1 92 ? 11.341 4.387 -17.591 1.00 97.19 92 ALA A O 1
ATOM 693 N N . MET A 1 93 ? 10.247 5.466 -15.956 1.00 96.62 93 MET A N 1
ATOM 694 C CA . MET A 1 93 ? 11.394 5.738 -15.093 1.00 96.62 93 MET A CA 1
ATOM 695 C C . MET A 1 93 ? 11.157 5.277 -13.654 1.00 96.62 93 MET A C 1
ATOM 697 O O . MET A 1 93 ? 10.088 5.495 -13.086 1.00 96.62 93 MET A O 1
ATOM 701 N N . THR A 1 94 ? 12.188 4.689 -13.049 1.00 95.50 94 THR A N 1
ATOM 702 C CA . THR A 1 94 ? 12.224 4.354 -11.619 1.00 95.50 94 THR A CA 1
ATOM 703 C C . THR A 1 94 ? 12.232 5.611 -10.746 1.00 95.50 94 THR A C 1
ATOM 705 O O . THR A 1 94 ? 12.465 6.727 -11.227 1.00 95.50 94 THR A O 1
ATOM 708 N N . LEU A 1 95 ? 12.054 5.436 -9.435 1.00 92.56 95 LEU A N 1
ATOM 709 C CA . LEU A 1 95 ? 12.212 6.521 -8.458 1.00 92.56 95 LEU A CA 1
ATOM 710 C C . LEU A 1 95 ? 13.607 7.172 -8.544 1.00 92.56 95 LEU A C 1
ATOM 712 O O . LEU A 1 95 ? 13.714 8.397 -8.466 1.00 92.56 95 LEU A O 1
ATOM 716 N N . ASP A 1 96 ? 14.638 6.367 -8.831 1.00 90.56 96 ASP A N 1
ATOM 717 C CA . ASP A 1 96 ? 16.037 6.791 -9.016 1.00 90.56 96 ASP A CA 1
ATOM 718 C C . ASP A 1 96 ? 16.328 7.365 -10.421 1.00 90.56 96 ASP A C 1
ATOM 720 O O . ASP A 1 96 ? 17.490 7.471 -10.820 1.00 90.56 96 ASP A O 1
ATOM 724 N N . GLN A 1 97 ? 15.290 7.684 -11.202 1.00 91.62 97 GLN A N 1
ATOM 725 C CA . GLN A 1 97 ? 15.394 8.267 -12.546 1.00 91.62 97 GLN A CA 1
ATOM 726 C C . GLN A 1 97 ? 16.165 7.383 -13.544 1.00 91.62 97 GLN A C 1
ATOM 728 O O . GLN A 1 97 ? 16.922 7.860 -14.393 1.00 91.62 97 GLN A O 1
ATOM 733 N N . ARG A 1 98 ? 15.989 6.060 -13.455 1.00 94.56 98 ARG A N 1
ATOM 734 C CA . ARG A 1 98 ? 16.547 5.095 -14.416 1.00 94.56 98 ARG A CA 1
ATOM 735 C C . ARG A 1 98 ? 15.452 4.555 -15.328 1.00 94.56 98 ARG A C 1
ATOM 737 O O . ARG A 1 98 ? 14.342 4.307 -14.872 1.00 94.56 98 ARG A O 1
ATOM 744 N N . ARG A 1 99 ? 15.768 4.327 -16.605 1.00 97.25 99 ARG A N 1
ATOM 745 C CA . ARG A 1 99 ? 14.809 3.794 -17.588 1.00 97.25 99 ARG A CA 1
ATOM 746 C C . ARG A 1 99 ? 14.359 2.376 -17.227 1.00 97.25 99 ARG A C 1
ATOM 748 O O . ARG A 1 99 ? 15.191 1.486 -17.036 1.00 97.25 99 ARG A O 1
ATOM 755 N N . ILE A 1 100 ? 13.047 2.163 -17.194 1.00 98.00 100 ILE A N 1
ATOM 756 C CA . ILE A 1 100 ? 12.411 0.855 -16.984 1.00 98.00 100 ILE A CA 1
ATOM 757 C C . ILE A 1 100 ? 12.416 0.048 -18.284 1.00 98.00 100 ILE A C 1
ATOM 759 O O . ILE A 1 100 ? 12.732 -1.139 -18.261 1.00 98.00 100 ILE A O 1
ATOM 763 N N . TYR A 1 101 ? 12.129 0.693 -19.413 1.00 98.19 101 TYR A N 1
ATOM 764 C CA . TYR A 1 101 ? 12.093 0.074 -20.737 1.00 98.19 101 TYR A CA 1
ATOM 765 C C . TYR A 1 101 ? 13.419 0.268 -21.475 1.00 98.19 101 TYR A C 1
ATOM 767 O O . TYR A 1 101 ? 14.222 1.146 -21.144 1.00 98.19 101 TYR A O 1
ATOM 775 N N . LYS A 1 102 ? 13.670 -0.591 -22.463 1.00 98.25 102 LYS A N 1
ATOM 776 C CA . LYS A 1 102 ? 14.647 -0.315 -23.518 1.00 98.25 102 LYS A CA 1
ATOM 777 C C . LYS A 1 102 ? 14.216 0.951 -24.268 1.00 98.25 102 LYS A C 1
ATOM 779 O O . LYS A 1 102 ? 13.048 1.326 -24.248 1.00 98.25 102 LYS A O 1
ATOM 784 N N . GLU A 1 103 ? 15.171 1.619 -24.894 1.00 95.81 103 GLU A N 1
ATOM 785 C CA . GLU A 1 103 ? 14.897 2.848 -25.636 1.00 95.81 103 GLU A CA 1
ATOM 786 C C . GLU A 1 103 ? 13.898 2.602 -26.775 1.00 95.81 103 GLU A C 1
ATOM 788 O O . GLU A 1 103 ? 14.092 1.682 -27.568 1.00 95.81 103 GLU A O 1
ATOM 793 N N . GLY A 1 104 ? 12.830 3.406 -26.827 1.00 96.19 104 GLY A N 1
ATOM 794 C CA . GLY A 1 104 ? 11.773 3.305 -27.839 1.00 96.19 104 GLY A CA 1
ATOM 795 C C . GLY A 1 104 ? 10.741 2.208 -27.566 1.00 96.19 104 GLY A C 1
ATOM 796 O O . GLY A 1 104 ? 9.830 2.017 -28.365 1.00 96.19 104 GLY A O 1
ATOM 797 N N . GLU A 1 105 ? 10.873 1.490 -26.451 1.00 97.44 105 GLU A N 1
ATOM 798 C CA . GLU A 1 105 ? 9.999 0.383 -26.060 1.00 97.44 105 GLU A CA 1
ATOM 799 C C . GLU A 1 105 ? 9.049 0.773 -24.917 1.00 97.44 105 GLU A C 1
ATOM 801 O O . GLU A 1 105 ? 8.430 -0.098 -24.307 1.00 97.44 105 GLU A O 1
ATOM 806 N N . GLU A 1 106 ? 8.924 2.058 -24.586 1.00 96.56 106 GLU A N 1
ATOM 807 C CA . GLU A 1 106 ? 7.951 2.576 -23.623 1.00 96.56 106 GLU A CA 1
ATOM 808 C C . GLU A 1 106 ? 6.494 2.347 -24.096 1.00 96.56 106 GLU A C 1
ATOM 810 O O . GLU A 1 106 ? 6.234 2.279 -25.300 1.00 96.56 106 GLU A O 1
ATOM 815 N N . PRO A 1 107 ? 5.514 2.185 -23.185 1.00 95.88 107 PRO A N 1
ATOM 816 C CA . PRO A 1 107 ? 4.117 2.023 -23.579 1.00 95.88 107 PRO A CA 1
ATOM 817 C C . PRO A 1 107 ? 3.565 3.312 -24.198 1.00 95.88 107 PRO A C 1
ATOM 819 O O . PRO A 1 107 ? 3.670 4.386 -23.611 1.00 95.88 107 PRO A O 1
ATOM 822 N N . GLY A 1 108 ? 2.956 3.193 -25.379 1.00 94.75 108 GLY A N 1
ATOM 823 C CA . GLY A 1 108 ? 2.243 4.296 -26.026 1.00 94.75 108 GLY A CA 1
ATOM 824 C C . GLY A 1 108 ? 0.805 4.460 -25.505 1.00 94.75 108 GLY A C 1
ATOM 825 O O . GLY A 1 108 ? 0.300 3.577 -24.812 1.00 94.75 108 GLY A O 1
ATOM 826 N N . PRO A 1 109 ? 0.094 5.538 -25.888 1.00 93.50 109 PRO A N 1
ATOM 827 C CA . PRO A 1 109 ? -1.235 5.857 -25.350 1.00 93.50 109 PRO A CA 1
ATOM 828 C C . PRO A 1 109 ? -2.284 4.746 -25.510 1.00 93.50 109 PRO A C 1
ATOM 830 O O . PRO A 1 109 ? -3.064 4.499 -24.595 1.00 93.50 109 PRO A O 1
ATOM 833 N N . VAL A 1 110 ? -2.282 4.047 -26.652 1.00 95.69 110 VAL A N 1
ATOM 834 C CA . VAL A 1 110 ? -3.207 2.927 -26.912 1.00 95.69 110 VAL A CA 1
ATOM 835 C C . VAL A 1 110 ? -2.958 1.781 -25.931 1.00 95.69 110 VAL A C 1
ATOM 837 O O . VAL A 1 110 ? -3.885 1.309 -25.281 1.00 95.69 110 VAL A O 1
ATOM 840 N N . GLU A 1 111 ? -1.695 1.387 -25.755 1.00 95.94 111 GLU A N 1
ATOM 841 C CA . GLU A 1 111 ? -1.320 0.330 -24.813 1.00 95.94 111 GLU A CA 1
ATOM 842 C C . GLU A 1 111 ? -1.609 0.736 -23.358 1.00 95.94 111 GLU A C 1
ATOM 844 O O . GLU A 1 111 ? -2.020 -0.095 -22.549 1.00 95.94 111 GLU A O 1
ATOM 849 N N . MET A 1 112 ? -1.413 2.008 -23.000 1.00 95.94 112 MET A N 1
ATOM 850 C CA . MET A 1 112 ? -1.746 2.501 -21.660 1.00 95.94 112 MET A CA 1
ATOM 851 C C . MET A 1 112 ? -3.238 2.333 -21.352 1.00 95.94 112 MET A C 1
ATOM 853 O O . MET A 1 112 ? -3.588 1.893 -20.254 1.00 95.94 112 MET A O 1
ATOM 857 N N . GLU A 1 113 ? -4.111 2.620 -22.319 1.00 96.25 113 GLU A N 1
ATOM 858 C CA . GLU A 1 113 ? -5.554 2.423 -22.172 1.00 96.25 113 GLU A CA 1
ATOM 859 C C . GLU A 1 113 ? -5.928 0.936 -22.076 1.00 96.25 113 GLU A C 1
ATOM 861 O O . GLU A 1 113 ? -6.723 0.546 -21.219 1.00 96.25 113 GLU A O 1
ATOM 866 N N . GLU A 1 114 ? -5.295 0.071 -22.872 1.00 96.50 114 GLU A N 1
ATOM 867 C CA . GLU A 1 114 ? -5.465 -1.383 -22.753 1.00 96.50 114 GLU A CA 1
ATOM 868 C C . GLU A 1 114 ? -5.062 -1.884 -21.360 1.00 96.50 114 GLU A C 1
ATOM 870 O O . GLU A 1 114 ? -5.812 -2.616 -20.711 1.00 96.50 114 GLU A O 1
ATOM 875 N N . ARG A 1 115 ? -3.903 -1.450 -20.847 1.00 97.00 115 ARG A N 1
ATOM 876 C CA . ARG A 1 115 ? -3.450 -1.794 -19.491 1.00 97.00 115 ARG A CA 1
ATOM 877 C C . ARG A 1 115 ? -4.421 -1.269 -18.433 1.00 97.00 115 ARG A C 1
ATOM 879 O O . ARG A 1 115 ? -4.692 -1.977 -17.458 1.00 97.00 115 ARG A O 1
ATOM 886 N N . ARG A 1 116 ? -4.989 -0.072 -18.618 1.00 97.31 116 ARG A N 1
ATOM 887 C CA . ARG A 1 116 ? -6.013 0.478 -17.719 1.00 97.31 116 ARG A CA 1
ATOM 888 C C . ARG A 1 116 ? -7.235 -0.438 -17.658 1.00 97.31 116 ARG A C 1
ATOM 890 O O . ARG A 1 116 ? -7.684 -0.774 -16.564 1.00 97.31 116 ARG A O 1
ATOM 897 N N . LEU A 1 117 ? -7.741 -0.879 -18.805 1.00 97.44 117 LEU A N 1
ATOM 898 C CA . LEU A 1 117 ? -8.901 -1.770 -18.886 1.00 97.44 117 LEU A CA 1
ATOM 899 C C . LEU A 1 117 ? -8.614 -3.180 -18.344 1.00 97.44 117 LEU A C 1
ATOM 901 O O . LEU A 1 117 ? -9.491 -3.787 -17.736 1.00 97.44 117 LEU A O 1
ATOM 905 N N . LEU A 1 118 ? -7.395 -3.693 -18.527 1.00 96.19 118 LEU A N 1
ATOM 906 C CA . LEU A 1 118 ? -7.023 -5.058 -18.135 1.00 96.19 118 LEU A CA 1
ATOM 907 C C . LEU A 1 118 ? -6.601 -5.204 -16.669 1.00 96.19 118 LEU A C 1
ATOM 909 O O . LEU A 1 118 ? -6.779 -6.275 -16.088 1.00 96.19 118 LEU A O 1
ATOM 913 N N . TYR A 1 119 ? -6.023 -4.162 -16.067 1.00 96.94 119 TYR A N 1
ATOM 914 C CA . TYR A 1 119 ? -5.392 -4.268 -14.746 1.00 96.94 119 TYR A CA 1
ATOM 915 C C . TYR A 1 119 ? -5.900 -3.236 -13.742 1.00 96.94 119 TYR A C 1
ATOM 917 O O . TYR A 1 119 ? -6.159 -3.595 -12.592 1.00 96.94 119 TYR A O 1
ATOM 925 N N . HIS A 1 120 ? -6.044 -1.973 -14.155 1.00 98.06 120 HIS A N 1
ATOM 926 C CA . HIS A 1 120 ? -6.450 -0.880 -13.264 1.00 98.06 120 HIS A CA 1
ATOM 927 C C . HIS A 1 120 ? -7.938 -0.958 -12.930 1.00 98.06 120 HIS A C 1
ATOM 929 O O . HIS A 1 120 ? -8.300 -1.125 -11.765 1.00 98.06 120 HIS A O 1
ATOM 935 N N . ALA A 1 121 ? -8.802 -0.945 -13.947 1.00 98.19 121 ALA A N 1
ATOM 936 C CA . ALA A 1 121 ? -10.245 -1.003 -13.751 1.00 98.19 121 ALA A CA 1
ATOM 937 C C . ALA A 1 121 ? -10.689 -2.266 -12.980 1.00 98.19 121 ALA A C 1
ATOM 939 O O . ALA A 1 121 ? -11.446 -2.111 -12.021 1.00 98.19 121 ALA A O 1
ATOM 940 N N . PRO A 1 122 ? -10.173 -3.483 -13.263 1.00 98.38 122 PRO A N 1
ATOM 941 C CA . PRO A 1 122 ? -10.527 -4.671 -12.485 1.00 98.38 122 PRO A CA 1
ATOM 942 C C . PRO A 1 122 ? -10.058 -4.623 -11.025 1.00 98.38 122 PRO A C 1
ATOM 944 O O . PRO A 1 122 ? -10.760 -5.116 -10.144 1.00 98.38 122 PRO A O 1
ATOM 947 N N . PHE A 1 123 ? -8.899 -4.015 -10.738 1.00 98.75 123 PHE A N 1
ATOM 948 C CA . PHE A 1 123 ? -8.450 -3.808 -9.357 1.00 98.75 123 PHE A CA 1
ATOM 949 C C . PHE A 1 123 ? -9.402 -2.884 -8.597 1.00 98.75 123 PHE A C 1
ATOM 951 O O . PHE A 1 123 ? -9.833 -3.216 -7.492 1.00 98.75 123 PHE A O 1
ATOM 958 N N . HIS A 1 124 ? -9.776 -1.753 -9.199 1.00 98.75 124 HIS A N 1
ATOM 959 C CA . HIS A 1 124 ? -10.705 -0.815 -8.574 1.00 98.75 124 HIS A CA 1
ATOM 960 C C . HIS A 1 124 ? -12.123 -1.366 -8.461 1.00 98.75 124 HIS A C 1
ATOM 962 O O . HIS A 1 124 ? -12.792 -1.082 -7.473 1.00 98.75 124 HIS A O 1
ATOM 968 N N . GLN A 1 125 ? -12.568 -2.190 -9.409 1.00 98.62 125 GLN A N 1
ATOM 969 C CA . GLN A 1 125 ? -13.834 -2.901 -9.285 1.00 98.62 125 GLN A CA 1
ATOM 970 C C . GLN A 1 125 ? -13.817 -3.826 -8.059 1.00 98.62 125 GLN A C 1
ATOM 972 O O . GLN A 1 125 ? -14.669 -3.688 -7.185 1.00 98.62 125 GLN A O 1
ATOM 977 N N . ALA A 1 126 ? -12.809 -4.696 -7.940 1.00 98.75 126 ALA A N 1
ATOM 978 C CA . ALA A 1 126 ? -12.691 -5.610 -6.803 1.00 98.75 126 ALA A CA 1
ATOM 979 C C . ALA A 1 126 ? -12.586 -4.859 -5.463 1.00 98.75 126 ALA A C 1
ATOM 981 O O . ALA A 1 126 ? -13.198 -5.254 -4.471 1.00 98.75 126 ALA A O 1
ATOM 982 N N . LEU A 1 127 ? -11.833 -3.755 -5.422 1.00 98.75 127 LEU A N 1
ATOM 983 C CA . LEU A 1 127 ? -11.710 -2.922 -4.227 1.00 98.75 127 LEU A CA 1
ATOM 984 C C . LEU A 1 127 ? -13.042 -2.252 -3.858 1.00 98.75 127 LEU A C 1
ATOM 986 O O . LEU A 1 127 ? -13.437 -2.300 -2.695 1.00 98.75 127 LEU A O 1
ATOM 990 N N . ALA A 1 128 ? -13.759 -1.682 -4.829 1.00 98.75 128 ALA A N 1
ATOM 991 C CA . ALA A 1 128 ? -15.066 -1.070 -4.605 1.00 98.75 128 ALA A CA 1
ATOM 992 C C . ALA A 1 128 ? -16.105 -2.085 -4.104 1.00 98.75 128 ALA A C 1
ATOM 994 O O . ALA A 1 128 ? -16.829 -1.788 -3.155 1.00 98.75 128 ALA A O 1
ATOM 995 N N . GLU A 1 129 ? -16.137 -3.288 -4.683 1.00 98.75 129 GLU A N 1
ATOM 996 C CA . GLU A 1 129 ? -17.008 -4.384 -4.243 1.00 98.75 129 GLU A CA 1
ATOM 997 C C . GLU A 1 129 ? -16.735 -4.768 -2.781 1.00 98.75 129 GLU A C 1
ATOM 999 O O . GLU A 1 129 ? -17.668 -4.931 -1.994 1.00 98.75 129 GLU A O 1
ATOM 1004 N N . GLN A 1 130 ? -15.462 -4.863 -2.381 1.00 98.81 130 GLN A N 1
ATOM 1005 C CA . GLN A 1 130 ? -15.112 -5.182 -0.995 1.00 98.81 130 GLN A CA 1
ATOM 1006 C C . GLN A 1 130 ? -15.413 -4.040 -0.019 1.00 98.81 130 GLN A C 1
ATOM 1008 O O . GLN A 1 130 ? -15.878 -4.308 1.089 1.00 98.81 130 GLN A O 1
ATOM 1013 N N . VAL A 1 131 ? -15.197 -2.781 -0.412 1.00 98.81 131 VAL A N 1
ATOM 1014 C CA . VAL A 1 131 ? -15.583 -1.622 0.409 1.00 98.81 131 VAL A CA 1
ATOM 1015 C C . VAL A 1 131 ? -17.098 -1.595 0.615 1.00 98.81 131 VAL A C 1
ATOM 1017 O O . VA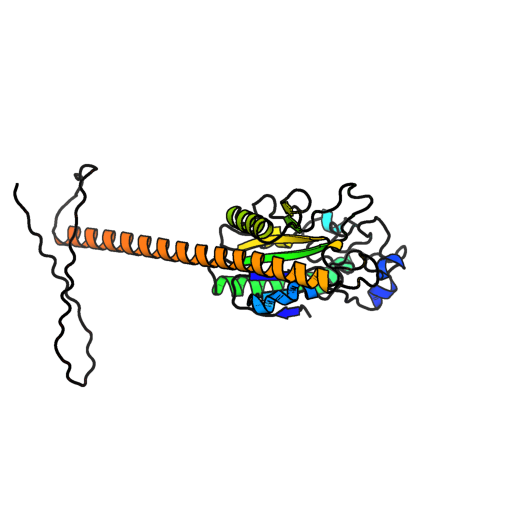L A 1 131 ? -17.542 -1.443 1.751 1.00 98.81 131 VAL A O 1
ATOM 1020 N N . ALA A 1 132 ? -17.887 -1.789 -0.447 1.00 98.62 132 ALA A N 1
ATOM 1021 C CA . ALA A 1 132 ? -19.346 -1.832 -0.365 1.00 98.62 132 ALA A CA 1
ATOM 1022 C C . ALA A 1 132 ? -19.820 -2.961 0.561 1.00 98.62 132 ALA A C 1
ATOM 1024 O O . ALA A 1 132 ? -20.536 -2.700 1.523 1.00 98.62 132 ALA A O 1
ATOM 1025 N N . ARG A 1 133 ? -19.311 -4.185 0.362 1.00 98.69 133 ARG A N 1
ATOM 1026 C CA . ARG A 1 133 ? -19.633 -5.333 1.223 1.00 98.69 133 ARG A CA 1
ATOM 1027 C C . ARG A 1 133 ? -19.336 -5.058 2.697 1.00 98.69 133 ARG A C 1
ATOM 1029 O O . ARG A 1 133 ? -20.119 -5.438 3.560 1.00 98.69 133 ARG A O 1
ATOM 1036 N N . LEU A 1 134 ? -18.194 -4.448 3.015 1.00 98.75 134 LEU A N 1
ATOM 1037 C CA . LEU A 1 134 ? -17.867 -4.123 4.405 1.00 98.75 134 LEU A CA 1
ATOM 1038 C C . LEU A 1 134 ? -18.763 -3.014 4.963 1.00 98.75 134 LEU A C 1
ATOM 1040 O O . LEU A 1 134 ? -19.079 -3.059 6.147 1.00 98.75 134 LEU A O 1
ATOM 1044 N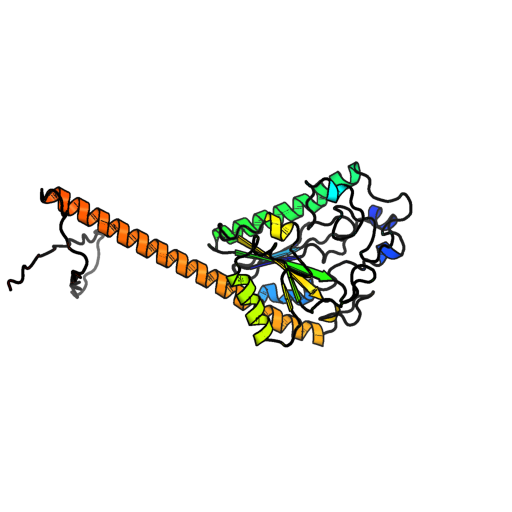 N . ARG A 1 135 ? -19.207 -2.059 4.137 1.00 97.94 135 ARG A N 1
ATOM 1045 C CA . ARG A 1 135 ? -20.166 -1.027 4.558 1.00 97.94 135 ARG A CA 1
ATOM 1046 C C . ARG A 1 135 ? -21.563 -1.576 4.825 1.00 97.94 135 ARG A C 1
ATOM 1048 O O . ARG A 1 135 ? -22.240 -1.032 5.691 1.00 97.94 135 ARG A O 1
ATOM 1055 N N . ASP A 1 136 ? -21.950 -2.665 4.169 1.00 97.81 136 ASP A N 1
ATOM 1056 C CA . ASP A 1 136 ? -23.186 -3.388 4.495 1.00 97.81 136 ASP A CA 1
ATOM 1057 C C . ASP A 1 136 ? -23.098 -4.114 5.852 1.00 97.81 136 ASP A C 1
ATOM 1059 O O . ASP A 1 136 ? -24.119 -4.407 6.470 1.00 97.81 136 ASP A O 1
ATOM 1063 N N . LEU A 1 137 ? -21.882 -4.412 6.329 1.00 97.50 137 LEU A N 1
ATOM 1064 C CA . LEU A 1 137 ? -21.639 -5.110 7.598 1.00 97.50 137 LEU A CA 1
ATOM 1065 C C . LEU A 1 137 ? -21.334 -4.167 8.771 1.00 97.50 137 LEU A C 1
ATOM 1067 O O . LEU A 1 137 ? -21.631 -4.511 9.913 1.00 97.50 137 LEU A O 1
ATOM 1071 N N . HIS A 1 138 ? -20.721 -3.015 8.498 1.00 97.94 138 HIS A N 1
ATOM 1072 C CA . HIS A 1 138 ? -20.236 -2.056 9.496 1.00 97.94 138 HIS A CA 1
ATOM 1073 C C . HIS A 1 138 ? -20.582 -0.641 9.062 1.00 97.94 138 HIS A C 1
ATOM 1075 O O . HIS A 1 138 ? -20.372 -0.300 7.898 1.00 97.94 138 HIS A O 1
ATOM 1081 N N . ASN A 1 139 ? -21.017 0.208 9.995 1.00 96.81 139 ASN A N 1
ATOM 1082 C CA . ASN A 1 139 ? -21.284 1.626 9.725 1.00 96.81 139 ASN A CA 1
ATOM 1083 C C . ASN A 1 139 ? -19.989 2.409 9.453 1.00 96.81 139 ASN A C 1
ATOM 1085 O O . ASN A 1 139 ? -20.014 3.421 8.746 1.00 96.81 139 ASN A O 1
ATOM 1089 N N . THR A 1 140 ? -18.860 1.901 9.948 1.00 98.44 140 THR A N 1
ATOM 1090 C CA . THR A 1 140 ? -17.531 2.475 9.772 1.00 98.44 140 THR A CA 1
ATOM 1091 C C . THR A 1 140 ? -16.559 1.421 9.252 1.00 98.44 140 THR A C 1
ATOM 1093 O O . THR A 1 140 ? -16.379 0.368 9.855 1.00 98.44 140 THR A O 1
ATOM 1096 N N . VAL A 1 141 ? -15.877 1.731 8.151 1.00 98.69 141 VAL A N 1
ATOM 1097 C CA . VAL A 1 141 ? -14.848 0.888 7.527 1.00 98.69 141 VAL A CA 1
ATOM 1098 C C . VAL A 1 141 ? -13.530 1.651 7.471 1.00 98.69 141 VAL A C 1
ATOM 1100 O O . VAL A 1 141 ? -13.509 2.863 7.234 1.00 98.69 141 VAL A O 1
ATOM 1103 N N . VAL A 1 142 ? -12.428 0.932 7.674 1.00 98.88 142 VAL A N 1
ATOM 1104 C CA . VAL A 1 142 ? -11.064 1.454 7.573 1.00 98.88 142 VAL A CA 1
ATOM 1105 C C . VAL A 1 142 ? -10.329 0.749 6.439 1.00 98.88 142 VAL A C 1
ATOM 1107 O O . VAL A 1 142 ? -10.126 -0.462 6.470 1.00 98.88 142 VAL A O 1
ATOM 1110 N N . VAL A 1 143 ? -9.911 1.524 5.444 1.00 98.88 143 VAL A N 1
ATOM 1111 C CA . VAL A 1 143 ? -9.136 1.082 4.286 1.00 98.88 143 VAL A CA 1
ATOM 1112 C C . VAL A 1 143 ? -7.683 1.512 4.467 1.00 98.88 143 VAL A C 1
ATOM 1114 O O . VAL A 1 143 ? -7.372 2.703 4.468 1.00 98.88 143 VAL A O 1
ATOM 1117 N N . PHE A 1 144 ? -6.784 0.541 4.585 1.00 98.81 144 PHE A N 1
ATOM 1118 C CA . PHE A 1 144 ? -5.345 0.764 4.546 1.00 98.81 144 PHE A CA 1
ATOM 1119 C C . PHE A 1 144 ? -4.807 0.471 3.151 1.00 98.81 144 PHE A C 1
ATOM 1121 O O . PHE A 1 144 ? -4.737 -0.685 2.733 1.00 98.81 144 PHE A O 1
ATOM 1128 N N . ASP A 1 145 ? -4.367 1.520 2.468 1.00 98.75 145 ASP A N 1
ATOM 1129 C CA . ASP A 1 145 ? -3.546 1.433 1.267 1.00 98.75 145 ASP A CA 1
ATOM 1130 C C . ASP A 1 145 ? -2.095 1.154 1.662 1.00 98.75 145 ASP A C 1
ATOM 1132 O O . ASP A 1 145 ? -1.330 2.038 2.043 1.00 98.75 145 ASP A O 1
ATOM 1136 N N . CYS A 1 146 ? -1.765 -0.134 1.687 1.00 98.69 146 CYS A N 1
ATOM 1137 C CA . CYS A 1 146 ? -0.535 -0.662 2.242 1.00 98.69 146 CYS A CA 1
ATOM 1138 C C . CYS A 1 146 ? 0.569 -0.694 1.186 1.00 98.69 146 CYS A C 1
ATOM 1140 O O . CYS A 1 146 ? 0.549 -1.501 0.250 1.00 98.69 146 CYS A O 1
ATOM 1142 N N . GLN A 1 147 ? 1.583 0.137 1.397 1.00 98.56 147 GLN A N 1
ATOM 1143 C CA . GLN A 1 147 ? 2.721 0.297 0.506 1.00 98.56 147 GLN A CA 1
ATOM 1144 C C . GLN A 1 147 ? 4.028 0.172 1.282 1.00 98.56 147 GLN A C 1
ATOM 1146 O O . GLN A 1 147 ? 4.094 0.278 2.506 1.00 98.56 147 GLN A O 1
ATOM 1151 N N . SER A 1 148 ? 5.112 -0.058 0.561 1.00 98.38 148 SER A N 1
ATOM 1152 C CA . SER A 1 148 ? 6.457 0.057 1.102 1.00 98.38 148 SER A CA 1
ATOM 1153 C C . SER A 1 148 ? 7.440 0.468 0.024 1.00 98.38 148 SER A C 1
ATOM 1155 O O . SER A 1 148 ? 7.231 0.214 -1.164 1.00 98.38 148 SER A O 1
ATOM 1157 N N . THR A 1 149 ? 8.509 1.121 0.458 1.00 96.81 149 THR A N 1
ATOM 1158 C CA . THR A 1 149 ? 9.576 1.597 -0.418 1.00 96.81 149 THR A CA 1
ATOM 1159 C C . THR A 1 149 ? 10.896 1.637 0.341 1.00 96.81 149 THR A C 1
ATOM 1161 O O . THR A 1 149 ? 10.936 1.463 1.561 1.00 96.81 149 THR A O 1
ATOM 1164 N N . ARG A 1 150 ? 11.985 1.862 -0.386 1.00 96.00 150 ARG A N 1
ATOM 1165 C CA . ARG A 1 150 ? 13.341 1.929 0.158 1.00 96.00 150 ARG A CA 1
ATOM 1166 C C . ARG A 1 150 ? 13.470 3.101 1.133 1.00 96.00 150 ARG A C 1
ATOM 1168 O O . ARG A 1 150 ? 12.979 4.197 0.871 1.00 96.00 150 ARG A O 1
ATOM 1175 N N . SER A 1 151 ? 14.188 2.888 2.229 1.00 94.81 151 SER A N 1
ATOM 1176 C CA . SER A 1 151 ? 14.383 3.845 3.322 1.00 94.81 151 SER A CA 1
ATOM 1177 C C . SER A 1 151 ? 15.044 5.151 2.876 1.00 94.81 151 SER A C 1
ATOM 1179 O O . SER A 1 151 ? 14.826 6.201 3.478 1.00 94.81 151 SER A O 1
ATOM 1181 N N . ARG A 1 152 ? 15.840 5.106 1.802 1.00 93.06 152 ARG A N 1
ATOM 1182 C CA . ARG A 1 152 ? 16.487 6.267 1.185 1.00 93.06 152 ARG A CA 1
ATOM 1183 C C . ARG A 1 152 ? 16.148 6.335 -0.297 1.00 93.06 152 ARG A C 1
ATOM 1185 O O . ARG A 1 152 ? 16.474 5.423 -1.053 1.00 93.06 152 ARG A O 1
ATOM 1192 N N . LEU A 1 153 ? 15.563 7.455 -0.710 1.00 86.25 153 LEU A N 1
ATOM 1193 C CA . LEU A 1 153 ? 15.160 7.727 -2.089 1.00 86.25 153 LEU A CA 1
ATOM 1194 C C . LEU A 1 153 ? 16.120 8.744 -2.714 1.00 86.25 153 LEU A C 1
ATOM 1196 O O . LEU A 1 153 ? 15.895 9.956 -2.660 1.00 86.25 153 LEU A O 1
ATOM 1200 N N . ARG A 1 154 ? 17.228 8.244 -3.274 1.00 81.69 154 ARG A N 1
ATOM 1201 C CA . ARG A 1 154 ? 18.296 9.084 -3.840 1.00 81.69 154 ARG A CA 1
ATOM 1202 C C . ARG A 1 154 ? 17.751 9.977 -4.956 1.00 81.69 154 ARG A C 1
ATOM 1204 O O . ARG A 1 154 ? 17.030 9.509 -5.829 1.00 81.69 154 ARG A O 1
ATOM 1211 N N . GLY A 1 155 ? 18.120 11.257 -4.937 1.00 76.88 155 GLY A N 1
ATOM 1212 C CA . GLY A 1 155 ? 17.675 12.230 -5.943 1.00 76.88 155 GLY A CA 1
ATOM 1213 C C . GLY A 1 155 ? 16.204 12.645 -5.822 1.00 76.88 155 GLY A C 1
ATOM 1214 O O . GLY A 1 155 ? 15.735 13.426 -6.644 1.00 76.88 155 GLY A O 1
ATOM 1215 N N . ILE A 1 156 ? 15.483 12.143 -4.814 1.00 80.44 156 ILE A N 1
ATOM 1216 C CA . ILE A 1 156 ? 14.161 12.646 -4.427 1.00 80.44 156 ILE A CA 1
ATOM 1217 C C . ILE A 1 156 ? 14.291 13.442 -3.135 1.00 80.44 156 ILE A C 1
ATOM 1219 O O . ILE A 1 156 ? 13.780 14.555 -3.054 1.00 80.44 156 ILE A O 1
ATOM 1223 N N . ARG A 1 157 ? 14.969 12.879 -2.124 1.00 82.38 157 ARG A N 1
ATOM 1224 C CA . ARG A 1 157 ? 15.151 13.516 -0.814 1.00 82.38 157 ARG A CA 1
ATOM 1225 C C . ARG A 1 157 ? 16.444 13.053 -0.143 1.00 82.38 157 ARG A C 1
ATOM 1227 O O . ARG A 1 157 ? 16.828 11.893 -0.295 1.00 82.38 157 ARG A O 1
ATOM 1234 N N . ASP A 1 158 ? 17.038 13.925 0.667 1.00 83.88 158 ASP A N 1
ATOM 1235 C CA . ASP A 1 158 ? 18.245 13.604 1.442 1.00 83.88 158 ASP A CA 1
ATOM 1236 C C . ASP A 1 158 ? 17.926 12.896 2.766 1.00 83.88 158 ASP A C 1
ATOM 1238 O O . ASP A 1 158 ? 18.662 12.009 3.203 1.00 83.88 158 ASP A O 1
ATOM 1242 N N . GLU A 1 159 ? 16.804 13.254 3.400 1.00 90.31 159 GLU A N 1
ATOM 1243 C CA . GLU A 1 159 ? 16.396 12.652 4.669 1.00 90.31 159 GLU A CA 1
ATOM 1244 C C . GLU A 1 159 ? 15.787 11.247 4.484 1.00 90.31 159 GLU A C 1
ATOM 1246 O O . GLU A 1 159 ? 14.929 11.047 3.607 1.00 90.31 159 GLU A O 1
ATOM 1251 N N . PRO A 1 160 ? 16.190 10.260 5.313 1.00 91.31 160 PRO A N 1
ATOM 1252 C CA . PRO A 1 160 ? 15.614 8.924 5.264 1.00 91.31 160 PRO A CA 1
ATOM 1253 C C . PRO A 1 160 ? 14.124 8.958 5.613 1.00 91.31 160 PRO A C 1
ATOM 1255 O O . PRO A 1 160 ? 13.657 9.805 6.374 1.00 91.31 160 PRO A O 1
ATOM 1258 N N . LEU A 1 161 ? 13.367 8.017 5.052 1.00 93.56 161 LEU A N 1
ATOM 1259 C CA . LEU A 1 161 ? 11.981 7.796 5.435 1.00 93.56 161 LEU A CA 1
ATOM 1260 C C . LEU A 1 161 ? 11.895 7.335 6.898 1.00 93.56 161 LEU A C 1
ATOM 1262 O O . LEU A 1 161 ? 12.656 6.451 7.307 1.00 93.56 161 LEU A O 1
ATOM 1266 N N . PRO A 1 162 ? 10.930 7.867 7.665 1.00 97.19 162 PRO A N 1
ATOM 1267 C CA . PRO A 1 162 ? 10.436 7.217 8.867 1.00 97.19 162 PRO A CA 1
ATOM 1268 C C . PRO A 1 162 ? 10.037 5.770 8.586 1.00 97.19 162 PRO A C 1
ATOM 1270 O O . PRO A 1 162 ? 9.737 5.395 7.450 1.00 97.19 162 PRO A O 1
ATOM 1273 N N . THR A 1 163 ? 10.008 4.956 9.635 1.00 98.12 163 THR A N 1
ATOM 1274 C CA . THR A 1 163 ? 9.646 3.543 9.504 1.00 98.12 163 THR A CA 1
ATOM 1275 C C . THR A 1 163 ? 8.228 3.383 8.966 1.00 98.12 163 THR A C 1
ATOM 1277 O O . THR A 1 163 ? 8.000 2.539 8.101 1.00 98.12 163 THR A O 1
ATOM 1280 N N . VAL A 1 164 ? 7.301 4.219 9.434 1.00 98.50 164 VAL A N 1
ATOM 1281 C CA . VAL A 1 164 ? 5.923 4.285 8.949 1.00 98.50 164 VAL A CA 1
ATOM 1282 C C . VAL A 1 164 ? 5.611 5.722 8.538 1.00 98.50 164 VAL A C 1
ATOM 1284 O O . VAL A 1 164 ? 5.896 6.662 9.272 1.00 98.50 164 VAL A O 1
ATOM 1287 N N . CYS A 1 165 ? 5.022 5.907 7.363 1.00 98.38 165 CYS A N 1
ATOM 1288 C CA . CYS A 1 165 ? 4.461 7.182 6.924 1.00 98.38 165 CYS A CA 1
ATOM 1289 C C . CYS A 1 165 ? 2.972 6.999 6.634 1.00 98.38 165 CYS A C 1
ATOM 1291 O O . CYS A 1 165 ? 2.603 6.092 5.886 1.00 98.38 165 CYS A O 1
ATOM 1293 N N . LEU A 1 166 ? 2.131 7.866 7.192 1.00 98.38 166 LEU A N 1
ATOM 1294 C CA . LEU A 1 166 ? 0.695 7.890 6.926 1.00 98.38 166 LEU A CA 1
ATOM 1295 C C . LEU A 1 166 ? 0.326 9.031 5.985 1.00 98.38 166 LEU A C 1
ATOM 1297 O O . LEU A 1 166 ? 0.723 10.168 6.213 1.00 98.38 166 LEU A O 1
ATOM 1301 N N . GLY A 1 167 ? -0.500 8.746 4.984 1.00 98.38 167 GLY A N 1
ATOM 1302 C CA . GLY A 1 167 ? -1.129 9.750 4.132 1.00 98.38 167 GLY A CA 1
ATOM 1303 C C . GLY A 1 167 ? -2.643 9.707 4.254 1.00 98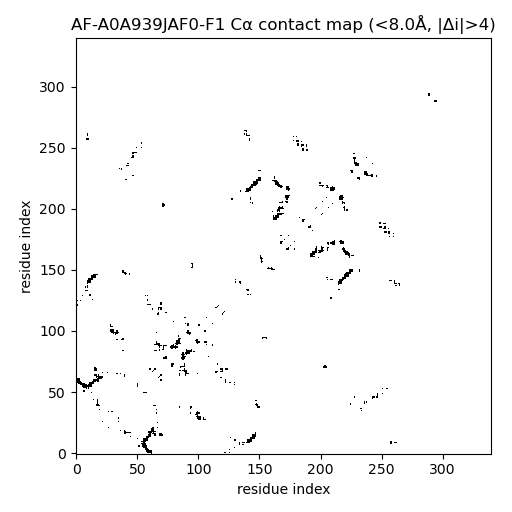.38 167 GLY A C 1
ATOM 1304 O O . GLY A 1 167 ? -3.260 8.712 3.884 1.00 98.38 167 GLY A O 1
ATOM 1305 N N . THR A 1 168 ? -3.244 10.791 4.745 1.00 98.25 168 THR A N 1
ATOM 1306 C CA . THR A 1 168 ? -4.701 10.930 4.943 1.00 98.25 168 THR A CA 1
ATOM 1307 C C . THR A 1 168 ? -5.315 12.008 4.054 1.00 98.25 168 THR A C 1
ATOM 1309 O O . THR A 1 168 ? -6.441 12.454 4.291 1.00 98.25 168 THR A O 1
ATOM 1312 N N . ARG A 1 169 ? -4.611 12.428 3.001 1.00 97.31 169 ARG A N 1
ATOM 1313 C CA . ARG A 1 169 ? -4.974 13.541 2.113 1.00 97.31 169 ARG A CA 1
ATOM 1314 C C . ARG A 1 169 ? -5.181 14.826 2.913 1.00 97.31 169 ARG A C 1
ATOM 1316 O O . ARG A 1 169 ? -6.171 15.522 2.712 1.00 97.31 169 ARG A O 1
ATOM 1323 N N . GLN A 1 170 ? -4.266 15.112 3.843 1.00 96.56 170 GLN A N 1
ATOM 1324 C CA . GLN A 1 170 ? -4.411 16.215 4.804 1.00 96.56 170 GLN A CA 1
ATOM 1325 C C . GLN A 1 170 ? -5.727 16.109 5.597 1.00 96.56 170 GLN A C 1
ATOM 1327 O O . GLN A 1 170 ? -6.500 17.058 5.675 1.00 96.56 170 GLN A O 1
ATOM 1332 N N . ASP A 1 171 ? -5.994 14.917 6.140 1.00 96.56 171 ASP A N 1
ATOM 1333 C CA . ASP A 1 171 ? -7.180 14.579 6.944 1.00 96.56 171 ASP A CA 1
ATOM 1334 C C . ASP A 1 171 ? -8.533 14.663 6.201 1.00 96.56 171 ASP A C 1
ATOM 1336 O O . ASP A 1 171 ? -9.589 14.636 6.827 1.00 96.56 171 ASP A O 1
ATOM 1340 N N . THR A 1 172 ? -8.528 14.696 4.861 1.00 98.00 172 THR A N 1
ATOM 1341 C CA . THR A 1 172 ? -9.766 14.672 4.052 1.00 98.00 172 THR A CA 1
ATOM 1342 C C . THR A 1 172 ? -10.244 13.262 3.696 1.00 98.00 172 THR A C 1
ATOM 1344 O O . THR A 1 172 ? -11.434 13.062 3.481 1.00 98.00 172 THR A O 1
ATOM 1347 N N . SER A 1 173 ? -9.350 12.268 3.659 1.00 98.44 173 SER A N 1
ATOM 1348 C CA . SER A 1 173 ? -9.710 10.869 3.333 1.00 98.44 173 SER A CA 1
ATOM 1349 C C . SER A 1 173 ? -9.954 9.985 4.558 1.00 98.44 173 SER A C 1
ATOM 1351 O O . SER A 1 173 ? -10.490 8.884 4.436 1.00 98.44 173 SER A O 1
ATOM 1353 N N . CYS A 1 174 ? -9.596 10.463 5.749 1.00 97.88 174 CYS A N 1
ATOM 1354 C CA . CYS A 1 174 ? -9.689 9.727 7.002 1.00 97.88 174 CYS A CA 1
ATOM 1355 C C . CYS A 1 174 ? -9.999 10.687 8.149 1.00 97.88 174 CYS A C 1
ATOM 1357 O O . CYS A 1 174 ? -9.395 11.753 8.245 1.00 97.88 174 CYS A O 1
ATOM 1359 N N . ASP A 1 175 ? -10.872 10.266 9.062 1.00 97.75 175 ASP A N 1
ATOM 1360 C CA . ASP A 1 175 ? -11.140 10.976 10.307 1.00 97.75 175 ASP A CA 1
ATOM 1361 C C . ASP A 1 175 ? -9.851 11.179 11.122 1.00 97.75 175 ASP A C 1
ATOM 1363 O O . ASP A 1 175 ? -9.078 10.242 11.363 1.00 97.75 175 ASP A O 1
ATOM 1367 N N . VAL A 1 176 ? -9.626 12.411 11.581 1.00 98.00 176 VAL A N 1
ATOM 1368 C CA . VAL A 1 176 ? -8.430 12.780 12.351 1.00 98.00 176 VAL A CA 1
ATOM 1369 C C . VAL A 1 176 ? -8.295 11.967 13.643 1.00 98.00 176 VAL A C 1
ATOM 1371 O O . VAL A 1 176 ? -7.180 11.701 14.094 1.00 98.00 176 VAL A O 1
ATOM 1374 N N . SER A 1 177 ? -9.409 11.543 14.250 1.00 98.06 177 SER A N 1
ATOM 1375 C CA . SER A 1 177 ? -9.381 10.734 15.471 1.00 98.06 177 SER A CA 1
ATOM 1376 C C . SER A 1 177 ? -8.865 9.316 15.215 1.00 98.06 177 SER A C 1
ATOM 1378 O O . SER A 1 177 ? -8.139 8.790 16.060 1.00 98.06 177 SER A O 1
ATOM 1380 N N . LEU A 1 178 ? -9.135 8.740 14.038 1.00 98.56 178 LEU A N 1
ATOM 1381 C CA . LEU A 1 178 ? -8.568 7.457 13.623 1.00 98.56 178 LEU A CA 1
ATOM 1382 C C . LEU A 1 178 ? -7.070 7.578 13.331 1.00 98.56 178 LEU A C 1
ATOM 1384 O O . LEU A 1 178 ? -6.290 6.769 13.833 1.00 98.56 178 LEU A O 1
ATOM 1388 N N . ARG A 1 179 ? -6.639 8.620 12.604 1.00 98.19 179 ARG A N 1
ATOM 1389 C CA . ARG A 1 179 ? -5.202 8.889 12.399 1.00 98.19 179 ARG A CA 1
ATOM 1390 C C . ARG A 1 179 ? -4.468 8.990 13.737 1.00 98.19 179 ARG A C 1
ATOM 1392 O O . ARG A 1 179 ? -3.469 8.310 13.950 1.00 98.19 179 ARG A O 1
ATOM 1399 N N . ARG A 1 180 ? -4.994 9.785 14.674 1.00 98.31 180 ARG A N 1
ATOM 1400 C CA . ARG A 1 180 ? -4.417 9.932 16.022 1.00 98.31 180 ARG A CA 1
ATOM 1401 C C . ARG A 1 180 ? -4.437 8.628 16.814 1.00 98.31 180 ARG A C 1
ATOM 1403 O O . ARG A 1 180 ? -3.527 8.392 17.608 1.00 98.31 180 ARG A O 1
ATOM 1410 N N . ARG A 1 181 ? -5.458 7.783 16.624 1.00 98.56 181 ARG A N 1
ATOM 1411 C CA . ARG A 1 181 ? -5.517 6.452 17.240 1.00 98.56 181 ARG A CA 1
ATOM 1412 C C . ARG A 1 181 ? -4.381 5.567 16.739 1.00 98.56 181 ARG A C 1
ATOM 1414 O O . ARG A 1 181 ? -3.749 4.922 17.575 1.00 98.56 181 ARG A O 1
ATOM 1421 N N . PHE A 1 182 ? -4.106 5.579 15.434 1.00 98.62 182 PHE A N 1
ATOM 1422 C CA . PHE A 1 182 ? -2.958 4.887 14.846 1.00 98.62 182 PHE A CA 1
ATOM 1423 C C . PHE A 1 182 ? -1.648 5.424 15.427 1.00 98.62 182 PHE A C 1
ATOM 1425 O O . PHE A 1 182 ? -0.860 4.655 15.971 1.00 98.62 182 PHE A O 1
ATOM 1432 N N . GLU A 1 183 ? -1.431 6.744 15.360 1.00 98.50 183 GLU A N 1
ATOM 1433 C CA . GLU A 1 183 ? -0.200 7.398 15.830 1.00 98.50 183 GLU A CA 1
ATOM 1434 C C . GLU A 1 183 ? 0.105 7.065 17.291 1.00 98.50 183 GLU A C 1
ATOM 1436 O O . GLU A 1 183 ? 1.228 6.691 17.636 1.00 98.50 183 GLU A O 1
ATOM 1441 N N . ARG A 1 184 ? -0.915 7.157 18.150 1.00 98.44 184 ARG A N 1
ATOM 1442 C CA . ARG A 1 184 ? -0.803 6.804 19.564 1.00 98.44 184 ARG A CA 1
ATOM 1443 C C . ARG A 1 184 ? -0.456 5.331 19.743 1.00 98.44 184 ARG A C 1
ATOM 1445 O O . ARG A 1 184 ? 0.482 5.031 20.470 1.00 98.44 184 ARG A O 1
ATOM 1452 N N . SER A 1 185 ? -1.174 4.440 19.058 1.00 98.25 185 SER A N 1
ATOM 1453 C CA . SER A 1 185 ? -0.945 3.001 19.182 1.00 98.25 185 SER A CA 1
ATOM 1454 C C . SER A 1 185 ? 0.470 2.623 18.760 1.00 98.25 185 SER A C 1
ATOM 1456 O O . SER A 1 185 ? 1.110 1.828 19.433 1.00 98.25 185 SER A O 1
ATOM 1458 N N . LEU A 1 186 ? 0.992 3.208 17.679 1.00 98.19 186 LEU A N 1
ATOM 1459 C CA . LEU A 1 186 ? 2.350 2.916 17.222 1.00 98.19 186 LEU A CA 1
ATOM 1460 C C . LEU A 1 186 ? 3.396 3.368 18.252 1.00 98.19 186 LEU A C 1
ATOM 1462 O O . LEU A 1 186 ? 4.347 2.637 18.521 1.00 98.19 186 LEU A O 1
ATOM 1466 N N . LYS A 1 187 ? 3.192 4.551 18.845 1.00 97.69 187 LYS A N 1
ATOM 1467 C CA . LYS A 1 187 ? 4.071 5.116 19.878 1.00 97.69 187 LYS A CA 1
ATOM 1468 C C . LYS A 1 187 ? 4.043 4.319 21.186 1.00 97.69 187 LYS A C 1
ATOM 1470 O O . LYS A 1 187 ? 5.050 4.254 21.878 1.00 97.69 187 LYS A O 1
ATOM 1475 N N . GLU A 1 188 ? 2.894 3.759 21.552 1.00 97.25 188 GLU A N 1
ATOM 1476 C CA . GLU A 1 188 ? 2.736 2.958 22.774 1.00 97.25 188 GLU A CA 1
ATOM 1477 C C . GLU A 1 188 ? 3.339 1.553 22.636 1.00 97.25 188 GLU A C 1
ATOM 1479 O O . GLU A 1 188 ? 3.792 0.981 23.623 1.00 97.25 188 GLU A O 1
ATOM 1484 N N . THR A 1 189 ? 3.360 1.008 21.419 1.00 95.44 189 THR A N 1
ATOM 1485 C CA . THR A 1 189 ? 3.741 -0.390 21.146 1.00 95.44 189 THR A CA 1
ATOM 1486 C C . THR A 1 189 ? 5.168 -0.536 20.621 1.00 95.44 189 THR A C 1
ATOM 1488 O O . THR A 1 189 ? 5.708 -1.641 20.575 1.00 95.44 189 THR A O 1
ATOM 1491 N N . SER A 1 190 ? 5.808 0.563 20.208 1.00 97.38 190 SER A N 1
ATOM 1492 C CA . SER A 1 190 ? 7.122 0.513 19.574 1.00 97.38 190 SER A CA 1
ATOM 1493 C C . SER A 1 190 ? 7.887 1.836 19.622 1.00 97.38 190 SER A C 1
ATOM 1495 O O . SER A 1 190 ? 7.321 2.906 19.825 1.00 97.38 190 SER A O 1
ATOM 1497 N N . GLU A 1 191 ? 9.183 1.762 19.323 1.00 96.31 191 GLU A N 1
ATOM 1498 C CA . GLU A 1 191 ? 10.040 2.929 19.070 1.00 96.31 191 GLU A CA 1
ATOM 1499 C C . GLU A 1 191 ? 10.149 3.266 17.569 1.00 96.31 191 GLU A C 1
ATOM 1501 O O . GLU A 1 191 ? 11.076 3.956 17.138 1.00 96.31 191 GLU A O 1
ATOM 1506 N N . LEU A 1 192 ? 9.236 2.750 16.735 1.00 97.62 192 LEU A N 1
ATOM 1507 C CA . LEU A 1 192 ? 9.275 2.997 15.296 1.00 97.62 192 LEU A CA 1
ATOM 1508 C C . LEU A 1 192 ? 8.997 4.473 14.996 1.00 97.62 192 LEU A C 1
ATOM 1510 O O . LEU A 1 192 ? 8.049 5.073 15.503 1.00 97.62 192 LEU A O 1
ATOM 1514 N N . SER A 1 193 ? 9.815 5.056 14.121 1.00 97.94 193 SER A N 1
ATOM 1515 C CA . SER A 1 193 ? 9.614 6.428 13.665 1.00 97.94 193 SER A CA 1
ATOM 1516 C C . SER A 1 193 ? 8.379 6.537 12.772 1.00 97.94 193 SER A C 1
ATOM 1518 O O . SER A 1 193 ? 8.161 5.708 11.884 1.00 97.94 193 SER A O 1
ATOM 1520 N N . LEU A 1 194 ? 7.602 7.597 12.993 1.00 97.94 194 LEU A N 1
ATOM 1521 C CA . LEU A 1 194 ? 6.345 7.872 12.308 1.00 97.94 194 LEU A CA 1
ATOM 1522 C C . LEU A 1 194 ? 6.309 9.299 11.777 1.00 97.94 194 LEU A C 1
ATOM 1524 O O . LEU A 1 194 ? 6.745 10.232 12.449 1.00 97.94 194 LEU A O 1
ATOM 1528 N N . ASP A 1 195 ? 5.725 9.454 10.599 1.00 97.62 195 ASP A N 1
ATOM 1529 C CA . ASP A 1 195 ? 5.290 10.735 10.055 1.00 97.62 195 ASP A CA 1
ATOM 1530 C C . ASP A 1 195 ? 3.867 10.615 9.509 1.00 97.62 195 ASP A C 1
ATOM 1532 O O . ASP A 1 195 ? 3.451 9.541 9.069 1.00 97.62 195 ASP A O 1
ATOM 1536 N N . ALA A 1 196 ? 3.130 11.721 9.520 1.00 97.44 196 ALA A N 1
ATOM 1537 C CA . ALA A 1 196 ? 1.828 11.810 8.887 1.00 97.44 196 ALA A CA 1
ATOM 1538 C C . ALA A 1 196 ? 1.760 13.041 7.979 1.00 97.44 196 ALA A C 1
ATOM 1540 O O . ALA A 1 196 ? 2.036 14.158 8.411 1.00 97.44 196 ALA A O 1
ATOM 1541 N N . ASN A 1 197 ? 1.336 12.832 6.733 1.00 96.94 197 ASN A N 1
ATOM 1542 C CA . ASN A 1 197 ? 1.079 13.841 5.707 1.00 96.94 197 ASN A CA 1
ATOM 1543 C C . ASN A 1 197 ? 2.280 14.679 5.229 1.00 96.94 197 ASN A C 1
ATOM 1545 O O . ASN A 1 197 ? 2.085 15.500 4.328 1.00 96.94 197 ASN A O 1
ATOM 1549 N N . ARG A 1 198 ? 3.502 14.490 5.754 1.00 95.00 198 ARG A N 1
ATOM 1550 C CA . ARG A 1 198 ? 4.698 15.190 5.251 1.00 95.00 198 ARG A CA 1
ATOM 1551 C C . ARG A 1 198 ? 5.339 14.424 4.106 1.00 95.00 198 ARG A C 1
ATOM 1553 O O . ARG A 1 198 ? 5.537 14.980 3.031 1.00 95.00 198 ARG A O 1
ATOM 1560 N N . PHE A 1 199 ? 5.661 13.151 4.330 1.00 93.88 199 PHE A N 1
ATOM 1561 C CA . PHE A 1 199 ? 6.342 12.327 3.323 1.00 93.88 199 PHE A CA 1
ATOM 1562 C C . PHE A 1 199 ? 5.399 11.627 2.363 1.00 93.88 199 PHE A C 1
ATOM 1564 O O . PHE A 1 199 ? 5.758 11.371 1.215 1.00 93.88 199 PHE A O 1
ATOM 1571 N N . VAL A 1 200 ? 4.217 11.281 2.857 1.00 94.62 200 VAL A N 1
ATOM 1572 C CA . VAL A 1 200 ? 3.170 10.604 2.106 1.00 94.62 200 VAL A CA 1
ATOM 1573 C C . VAL A 1 200 ? 1.895 11.362 2.388 1.00 94.62 200 VAL A C 1
ATOM 1575 O O . VAL A 1 200 ? 1.457 11.436 3.527 1.00 94.62 200 VAL A O 1
ATOM 1578 N N . THR A 1 201 ? 1.311 11.959 1.357 1.00 95.19 201 THR A N 1
ATOM 1579 C CA . THR A 1 201 ? 0.059 12.709 1.491 1.00 95.19 201 THR A CA 1
ATOM 1580 C C . THR A 1 201 ? -1.162 11.821 1.294 1.00 95.19 201 THR A C 1
ATOM 1582 O O . THR A 1 201 ? -2.230 12.176 1.767 1.00 95.19 201 THR A O 1
ATOM 1585 N N . GLY A 1 202 ? -1.022 10.665 0.642 1.00 93.81 202 GLY A N 1
ATOM 1586 C CA . GLY A 1 202 ? -2.113 9.754 0.292 1.00 93.81 202 GLY A CA 1
ATOM 1587 C C . GLY A 1 202 ? -2.348 9.714 -1.220 1.00 93.81 202 GLY A C 1
ATOM 1588 O O . GLY A 1 202 ? -2.468 10.768 -1.859 1.00 93.81 202 GLY A O 1
ATOM 1589 N N . GLY A 1 203 ? -2.390 8.498 -1.766 1.00 94.50 203 GLY A N 1
ATOM 1590 C CA . GLY A 1 203 ? -2.510 8.219 -3.198 1.00 94.50 203 GLY A CA 1
ATOM 1591 C C . GLY A 1 203 ? -3.931 8.320 -3.756 1.00 94.50 203 GLY A C 1
ATOM 1592 O O . GLY A 1 203 ? -4.841 8.880 -3.126 1.00 94.50 203 GLY A O 1
ATOM 1593 N N . TYR A 1 204 ? -4.126 7.785 -4.963 1.00 97.94 204 TYR A N 1
ATOM 1594 C CA . TYR A 1 204 ? -5.432 7.755 -5.622 1.00 97.94 204 TYR A CA 1
ATOM 1595 C C . TYR A 1 204 ? -6.453 6.949 -4.820 1.00 97.94 204 TYR A C 1
ATOM 1597 O O . TYR A 1 204 ? -7.586 7.396 -4.665 1.00 97.94 204 TYR A O 1
ATOM 1605 N N . ILE A 1 205 ? -6.060 5.809 -4.251 1.00 98.56 205 ILE A N 1
ATOM 1606 C CA . ILE A 1 205 ? -6.923 4.948 -3.442 1.00 98.56 205 ILE A CA 1
ATOM 1607 C C . ILE A 1 205 ? -7.435 5.715 -2.220 1.00 98.56 205 ILE A C 1
ATOM 1609 O O . ILE A 1 205 ? -8.650 5.805 -2.021 1.00 98.56 205 ILE A O 1
ATOM 1613 N N . ALA A 1 206 ? -6.542 6.338 -1.444 1.00 98.19 206 ALA A N 1
ATOM 1614 C CA . ALA A 1 206 ? -6.941 7.149 -0.295 1.00 98.19 206 ALA A CA 1
ATOM 1615 C C . ALA A 1 206 ? -7.911 8.267 -0.716 1.00 98.19 206 ALA A C 1
ATOM 1617 O O . ALA A 1 206 ? -8.978 8.427 -0.127 1.00 98.19 206 ALA A O 1
ATOM 1618 N N . SER A 1 207 ? -7.594 8.983 -1.800 1.00 97.38 207 SER A N 1
ATOM 1619 C CA . SER A 1 207 ? -8.439 10.066 -2.312 1.00 97.38 207 SER A CA 1
ATOM 1620 C C . SER A 1 207 ? -9.793 9.604 -2.861 1.00 97.38 207 SER A C 1
ATOM 1622 O O . SER A 1 207 ? -10.752 10.366 -2.804 1.00 97.38 207 SER A O 1
ATOM 1624 N N . ARG A 1 208 ? -9.872 8.414 -3.464 1.00 97.62 208 ARG A N 1
ATOM 1625 C CA . ARG A 1 208 ? -11.063 7.926 -4.173 1.00 97.62 208 ARG A CA 1
ATOM 1626 C C . ARG A 1 208 ? -12.056 7.242 -3.244 1.00 97.62 208 ARG A C 1
ATOM 1628 O O . ARG A 1 208 ? -13.266 7.335 -3.480 1.00 97.62 208 ARG A O 1
ATOM 1635 N N . TYR A 1 209 ? -11.552 6.507 -2.257 1.00 98.50 209 TYR A N 1
ATOM 1636 C CA . TYR A 1 209 ? -12.374 5.707 -1.351 1.00 98.50 209 TYR A CA 1
ATOM 1637 C C . TYR A 1 209 ? -12.609 6.390 -0.007 1.00 98.50 209 TYR A C 1
ATOM 1639 O O . TYR A 1 209 ? -13.642 6.134 0.603 1.00 98.50 209 TYR A O 1
ATOM 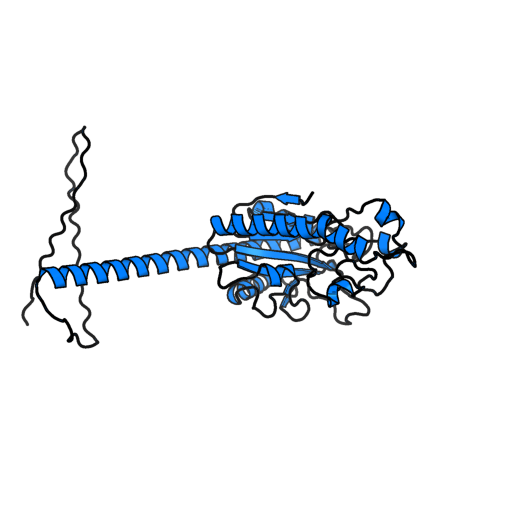1647 N N . GLY A 1 210 ? -11.712 7.279 0.430 1.00 98.44 210 GLY A N 1
ATOM 1648 C CA . GLY A 1 210 ? -11.896 8.059 1.649 1.00 98.44 210 GLY A CA 1
ATOM 1649 C C . GLY A 1 210 ? -13.106 8.984 1.549 1.00 98.44 210 GLY A C 1
ATOM 1650 O O . GLY A 1 210 ? -13.098 9.940 0.781 1.00 98.44 210 GLY A O 1
ATOM 1651 N N . GLN A 1 211 ? -14.137 8.668 2.324 1.00 98.12 211 GLN A N 1
ATOM 1652 C CA . GLN A 1 211 ? -15.380 9.419 2.506 1.00 98.12 211 GLN A CA 1
ATOM 1653 C C . GLN A 1 211 ? -15.751 9.317 3.999 1.00 98.12 211 GLN A C 1
ATOM 1655 O O . GLN A 1 211 ? -16.684 8.582 4.358 1.00 98.12 211 GLN A O 1
ATOM 1660 N N . PRO A 1 212 ? -14.963 9.935 4.905 1.00 97.50 212 PRO A N 1
ATOM 1661 C CA . PRO A 1 212 ? -15.116 9.761 6.352 1.00 97.50 212 PRO A CA 1
ATOM 1662 C C . PRO A 1 212 ? -16.502 10.187 6.856 1.00 97.50 212 PRO A C 1
ATOM 1664 O O . PRO A 1 212 ? -17.040 9.574 7.778 1.00 97.50 212 PRO A O 1
ATOM 1667 N N . GLU A 1 213 ? -17.132 11.165 6.206 1.00 96.06 213 GLU A N 1
ATOM 1668 C CA . GLU A 1 213 ? -18.511 11.596 6.448 1.00 96.06 213 GLU A CA 1
ATOM 1669 C C . GLU A 1 213 ? -19.557 10.516 6.119 1.00 96.06 213 GLU A C 1
ATOM 1671 O O . GLU A 1 213 ? -20.653 10.523 6.675 1.00 96.06 213 GLU A O 1
ATOM 1676 N N . ARG A 1 214 ? -19.205 9.550 5.263 1.00 96.19 214 ARG A N 1
ATOM 1677 C CA . ARG A 1 214 ? -20.008 8.361 4.923 1.00 96.19 214 ARG A CA 1
ATOM 1678 C C . ARG A 1 214 ? -19.501 7.088 5.608 1.00 96.19 214 ARG A C 1
ATOM 1680 O O . ARG A 1 214 ? -19.899 5.980 5.236 1.00 96.19 214 ARG A O 1
ATOM 1687 N N . GLY A 1 215 ? -18.626 7.226 6.602 1.00 97.69 215 GLY A N 1
ATOM 1688 C CA . GLY A 1 215 ? -18.082 6.108 7.370 1.00 97.69 215 GLY A CA 1
ATOM 1689 C C . GLY A 1 215 ? -16.985 5.312 6.658 1.00 97.69 215 GLY A C 1
ATOM 1690 O O . GLY A 1 215 ? -16.607 4.259 7.155 1.00 97.69 215 GLY A O 1
ATOM 1691 N N . ILE A 1 216 ? -16.445 5.769 5.522 1.00 98.75 216 ILE A N 1
ATOM 1692 C CA . ILE A 1 216 ? -15.308 5.101 4.863 1.00 98.75 216 ILE A CA 1
ATOM 1693 C C . ILE A 1 216 ? -14.051 5.924 5.121 1.00 98.75 216 ILE A C 1
ATOM 1695 O O . ILE A 1 216 ? -13.894 7.016 4.587 1.00 98.75 216 ILE A O 1
ATOM 1699 N N . ASN A 1 217 ? -13.138 5.404 5.930 1.00 98.81 217 ASN A N 1
ATOM 1700 C CA . ASN A 1 217 ? -11.884 6.074 6.251 1.00 98.81 217 ASN A CA 1
ATOM 1701 C C . ASN A 1 217 ? -10.758 5.383 5.495 1.00 98.81 217 ASN A C 1
ATOM 1703 O O . ASN A 1 217 ? -10.522 4.203 5.724 1.00 98.81 217 ASN A O 1
ATOM 1707 N N . ALA A 1 218 ? -10.063 6.091 4.612 1.00 98.75 218 ALA A N 1
ATOM 1708 C CA . ALA A 1 218 ? -8.961 5.540 3.838 1.00 98.75 218 ALA A CA 1
ATOM 1709 C C . ALA A 1 218 ? -7.653 6.263 4.159 1.00 98.75 218 ALA A C 1
ATOM 1711 O O . ALA A 1 218 ? -7.616 7.490 4.233 1.00 98.75 218 ALA A O 1
ATOM 1712 N N . MET A 1 219 ? -6.572 5.509 4.336 1.00 98.50 219 MET A N 1
ATOM 1713 C CA . MET A 1 219 ? -5.237 6.068 4.525 1.00 98.50 219 MET A CA 1
ATOM 1714 C C . MET A 1 219 ? -4.183 5.234 3.809 1.00 98.50 219 MET A C 1
ATOM 1716 O O . MET A 1 219 ? -4.224 4.006 3.848 1.00 98.50 219 MET A O 1
ATOM 1720 N N . THR A 1 220 ? -3.213 5.905 3.198 1.00 98.75 220 THR A N 1
ATOM 1721 C CA . THR A 1 220 ? -1.994 5.252 2.716 1.00 98.75 220 THR A CA 1
ATOM 1722 C C . THR A 1 220 ? -1.070 5.015 3.905 1.00 98.75 220 THR A C 1
ATOM 1724 O O . THR A 1 220 ? -0.763 5.947 4.646 1.00 98.75 220 THR A O 1
ATOM 1727 N N . MET A 1 221 ? -0.609 3.782 4.082 1.00 98.62 221 MET A N 1
ATOM 1728 C CA . MET A 1 221 ? 0.431 3.403 5.030 1.00 98.62 221 MET A CA 1
ATOM 1729 C C . MET A 1 221 ? 1.653 2.946 4.238 1.00 98.62 221 MET A C 1
ATOM 1731 O O . MET A 1 221 ? 1.673 1.842 3.697 1.00 98.62 221 MET A O 1
ATOM 1735 N N . GLN A 1 222 ? 2.683 3.788 4.190 1.00 98.44 222 GLN A N 1
ATOM 1736 C CA . GLN A 1 222 ? 3.955 3.452 3.564 1.00 98.44 222 GLN A CA 1
ATOM 1737 C C . GLN A 1 222 ? 4.970 3.018 4.619 1.00 98.44 222 GLN A C 1
ATOM 1739 O O . GLN A 1 222 ? 5.346 3.797 5.493 1.00 98.44 222 GLN A O 1
ATOM 1744 N N . VAL A 1 223 ? 5.445 1.783 4.504 1.00 98.56 223 VAL A N 1
ATOM 1745 C CA . VAL A 1 223 ? 6.458 1.201 5.384 1.00 98.56 223 VAL A CA 1
ATOM 1746 C C . VAL A 1 223 ? 7.841 1.285 4.734 1.00 98.56 223 VAL A C 1
ATOM 1748 O O . VAL A 1 223 ? 8.015 0.967 3.558 1.00 98.56 223 VAL A O 1
ATOM 1751 N N . SER A 1 224 ? 8.851 1.680 5.501 1.00 98.19 224 SER A N 1
ATOM 1752 C CA . SER A 1 224 ? 10.251 1.601 5.076 1.00 98.19 224 SER A CA 1
ATOM 1753 C C . SER A 1 224 ? 10.696 0.141 4.946 1.00 98.19 224 SER A C 1
ATOM 1755 O O . SER A 1 224 ? 10.558 -0.641 5.886 1.00 98.19 224 SER A O 1
ATOM 1757 N N . GLN A 1 225 ? 11.261 -0.243 3.802 1.00 98.38 225 GLN A N 1
ATOM 1758 C CA . GLN A 1 225 ? 11.733 -1.609 3.550 1.00 98.38 225 GLN A CA 1
ATOM 1759 C C . GLN A 1 225 ? 12.820 -2.060 4.532 1.00 98.38 225 GLN A C 1
ATOM 1761 O O . GLN A 1 225 ? 12.833 -3.223 4.932 1.00 98.38 225 GLN A O 1
ATOM 1766 N N . ALA A 1 226 ? 13.662 -1.144 5.015 1.00 97.69 226 ALA A N 1
ATOM 1767 C CA . ALA A 1 226 ? 14.639 -1.404 6.075 1.00 97.69 226 ALA A CA 1
ATOM 1768 C C . ALA A 1 226 ? 14.018 -1.926 7.386 1.00 97.69 226 ALA A C 1
ATOM 1770 O O . ALA A 1 226 ? 14.729 -2.475 8.225 1.00 97.69 226 ALA A O 1
ATOM 1771 N N . ALA A 1 227 ? 12.704 -1.772 7.580 1.00 98.06 227 ALA A N 1
ATOM 1772 C CA . ALA A 1 227 ? 12.003 -2.272 8.757 1.00 98.06 227 ALA A CA 1
ATOM 1773 C C . ALA A 1 227 ? 11.721 -3.779 8.715 1.00 98.06 227 ALA A C 1
ATOM 1775 O O . ALA A 1 227 ? 11.296 -4.330 9.728 1.00 98.06 227 ALA A O 1
ATOM 1776 N N . TYR A 1 228 ? 11.913 -4.443 7.568 1.00 98.50 228 TYR A N 1
ATOM 1777 C CA . TYR A 1 228 ? 11.591 -5.865 7.418 1.00 98.50 228 TYR A CA 1
ATOM 1778 C C . TYR A 1 228 ? 12.442 -6.632 6.391 1.00 98.50 228 TYR A C 1
ATOM 1780 O O . TYR A 1 228 ? 12.459 -7.862 6.421 1.00 98.50 228 TYR A O 1
ATOM 1788 N N . LEU A 1 229 ? 13.173 -5.958 5.502 1.00 98.44 229 LEU A N 1
ATOM 1789 C CA . LEU A 1 229 ? 14.124 -6.592 4.590 1.00 98.44 229 LEU A CA 1
ATOM 1790 C C . LEU A 1 229 ? 15.533 -6.609 5.184 1.00 98.44 229 LEU A C 1
ATOM 1792 O O . LEU A 1 229 ? 15.978 -5.643 5.800 1.00 98.44 229 LEU A O 1
ATOM 1796 N N . ARG A 1 230 ? 16.270 -7.690 4.916 1.00 97.75 230 ARG A N 1
ATOM 1797 C CA . ARG A 1 230 ? 17.715 -7.772 5.166 1.00 97.75 230 ARG A CA 1
ATOM 1798 C C . ARG A 1 230 ? 18.482 -6.810 4.260 1.00 97.75 230 ARG A C 1
ATOM 1800 O O . ARG A 1 230 ? 19.431 -6.163 4.696 1.00 97.75 230 ARG A O 1
ATOM 1807 N N . HIS A 1 231 ? 18.057 -6.722 2.999 1.00 96.69 231 HIS A N 1
ATOM 1808 C CA . HIS A 1 231 ? 18.624 -5.835 1.990 1.00 96.69 231 HIS A CA 1
ATOM 1809 C C . HIS A 1 231 ? 17.509 -5.183 1.165 1.00 96.69 231 HIS A C 1
ATOM 1811 O O . HIS A 1 231 ? 16.641 -5.869 0.629 1.00 96.69 231 HIS A O 1
ATOM 1817 N N . GLU A 1 232 ? 17.570 -3.860 1.005 1.00 95.31 232 GLU A N 1
ATOM 1818 C CA . GLU A 1 232 ? 16.651 -3.057 0.174 1.00 95.31 232 GLU A CA 1
ATOM 1819 C C . GLU A 1 232 ? 17.026 -3.109 -1.325 1.00 95.31 232 GLU A C 1
ATOM 1821 O O . GLU A 1 232 ? 16.912 -2.135 -2.07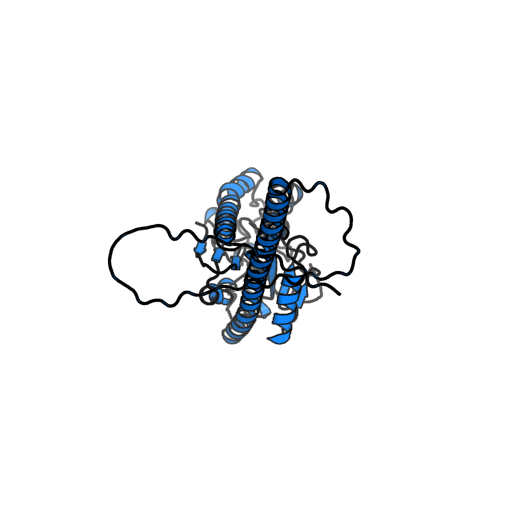1 1.00 95.31 232 GLU A O 1
ATOM 1826 N N . SER A 1 233 ? 17.546 -4.258 -1.753 1.00 94.31 233 SER A N 1
ATOM 1827 C CA . SER A 1 233 ? 18.035 -4.554 -3.096 1.00 94.31 233 SER A CA 1
ATOM 1828 C C . SER A 1 233 ? 17.769 -6.026 -3.423 1.00 94.31 233 SER A C 1
ATOM 1830 O O . SER A 1 233 ? 17.638 -6.829 -2.493 1.00 94.31 233 SER A O 1
ATOM 1832 N N . PRO A 1 234 ? 17.742 -6.421 -4.712 1.00 94.81 234 PRO A N 1
ATOM 1833 C CA . PRO A 1 234 ? 17.575 -7.820 -5.092 1.00 94.81 234 PRO A CA 1
ATOM 1834 C C . PRO A 1 234 ? 18.547 -8.740 -4.328 1.00 94.81 234 PRO A C 1
ATOM 1836 O O . PRO A 1 234 ? 19.721 -8.384 -4.194 1.00 94.81 234 PRO A O 1
ATOM 1839 N N . PRO A 1 235 ? 18.084 -9.897 -3.816 1.00 95.75 235 PRO A N 1
ATOM 1840 C CA . PRO A 1 235 ? 16.779 -10.524 -4.073 1.00 95.75 235 PRO A CA 1
ATOM 1841 C C . PRO A 1 235 ? 15.630 -10.093 -3.130 1.00 95.75 235 PRO A C 1
ATOM 1843 O O . PRO A 1 235 ? 14.603 -10.771 -3.089 1.00 95.75 235 PRO A O 1
ATOM 1846 N N . PHE A 1 236 ? 15.776 -8.987 -2.386 1.00 96.94 236 PHE A N 1
ATOM 1847 C CA . PHE A 1 236 ? 14.788 -8.482 -1.416 1.00 96.94 236 PHE A CA 1
ATOM 1848 C C . PHE A 1 236 ? 14.428 -9.530 -0.360 1.00 96.94 236 PHE A C 1
ATOM 1850 O O . PHE A 1 236 ? 13.263 -9.867 -0.135 1.00 96.94 236 PHE A O 1
ATOM 1857 N N . GLU A 1 237 ? 15.462 -10.107 0.251 1.00 97.56 237 GLU A N 1
ATOM 1858 C CA . GLU A 1 237 ? 15.296 -11.156 1.248 1.00 97.56 237 GLU A CA 1
ATOM 1859 C C . GLU A 1 237 ? 14.704 -10.572 2.544 1.00 97.56 237 GLU A C 1
ATOM 1861 O O . GLU A 1 237 ? 15.276 -9.629 3.105 1.00 97.56 237 GLU A O 1
ATOM 1866 N N . PRO A 1 238 ? 13.570 -11.100 3.036 1.00 97.81 238 PRO A N 1
ATOM 1867 C CA . PRO A 1 238 ? 13.006 -10.672 4.306 1.00 97.81 238 PRO A CA 1
ATOM 1868 C C . PRO A 1 238 ? 13.903 -11.113 5.465 1.00 97.81 238 PRO A C 1
ATOM 1870 O O . PRO A 1 238 ? 14.386 -12.247 5.503 1.00 97.81 238 PRO A O 1
ATOM 1873 N N . ASP A 1 239 ? 14.088 -10.243 6.453 1.00 98.44 239 ASP A N 1
ATOM 1874 C CA . ASP A 1 239 ? 14.709 -10.642 7.710 1.00 98.44 239 ASP A CA 1
ATOM 1875 C C . ASP A 1 239 ? 13.640 -11.139 8.690 1.00 98.44 239 ASP A C 1
ATOM 1877 O O . ASP A 1 239 ? 12.723 -10.407 9.060 1.00 98.44 239 ASP A O 1
ATOM 1881 N N . ARG A 1 240 ? 13.754 -12.396 9.135 1.00 97.69 240 ARG A N 1
ATOM 1882 C CA . ARG A 1 240 ? 12.739 -13.036 9.990 1.00 97.69 240 ARG A CA 1
ATOM 1883 C C . ARG A 1 240 ? 12.499 -12.284 11.300 1.00 97.69 240 ARG A C 1
ATOM 1885 O O . ARG A 1 240 ? 11.353 -12.206 11.744 1.00 97.69 240 ARG A O 1
ATOM 1892 N N . GLY A 1 241 ? 13.553 -11.753 11.921 1.00 98.19 241 GLY A N 1
ATOM 1893 C CA . GLY A 1 241 ? 13.448 -11.025 13.182 1.00 98.19 241 GLY A CA 1
ATOM 1894 C C . GLY A 1 241 ? 12.778 -9.670 12.983 1.00 98.19 241 GLY A C 1
ATOM 1895 O O . GLY A 1 241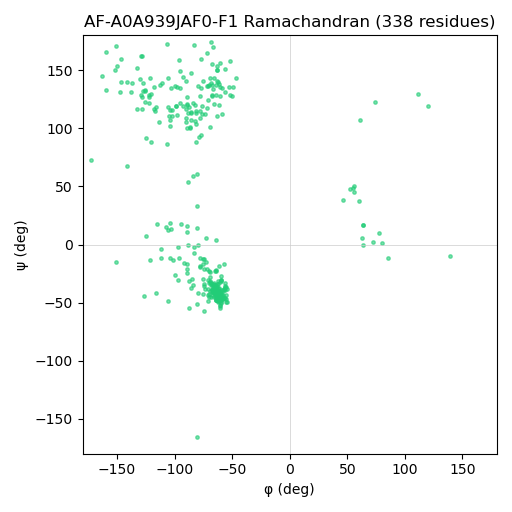 ? 11.876 -9.308 13.739 1.00 98.19 241 GLY A O 1
ATOM 1896 N N . LEU A 1 242 ? 13.165 -8.947 11.929 1.00 98.25 242 LEU A N 1
ATOM 1897 C CA . LEU A 1 242 ? 12.542 -7.673 11.571 1.00 98.25 242 LEU A CA 1
ATOM 1898 C C . LEU A 1 242 ? 11.059 -7.837 11.212 1.00 98.25 242 LEU A C 1
ATOM 1900 O O . LEU A 1 242 ? 10.214 -7.162 11.797 1.00 98.25 242 LEU A O 1
ATOM 1904 N N . VAL A 1 243 ? 10.737 -8.794 10.335 1.00 98.50 243 VAL A N 1
ATOM 1905 C CA . VAL A 1 243 ? 9.356 -9.116 9.944 1.00 98.50 243 VAL A CA 1
ATOM 1906 C C . VAL A 1 243 ? 8.504 -9.457 11.162 1.00 98.50 243 VAL A C 1
ATOM 1908 O O . VAL A 1 243 ? 7.394 -8.950 11.282 1.00 98.50 243 VAL A O 1
ATOM 1911 N N . SER A 1 244 ? 9.005 -10.295 12.076 1.00 97.88 244 SER A N 1
ATOM 1912 C CA . SER A 1 244 ? 8.238 -10.708 13.260 1.00 97.88 244 SER A CA 1
ATOM 1913 C C . SER A 1 244 ? 7.931 -9.527 14.183 1.00 97.88 244 SER A C 1
ATOM 1915 O O . SER A 1 244 ? 6.793 -9.383 14.625 1.00 97.88 244 SER A O 1
ATOM 1917 N N . ARG A 1 245 ? 8.911 -8.643 14.417 1.00 97.88 245 ARG A N 1
ATOM 1918 C CA . ARG A 1 245 ? 8.709 -7.429 15.226 1.00 97.88 245 ARG A CA 1
ATOM 1919 C C . ARG A 1 245 ? 7.709 -6.477 14.579 1.00 97.88 245 ARG A C 1
ATOM 1921 O O . ARG A 1 245 ? 6.783 -6.024 15.242 1.00 97.88 245 ARG A O 1
ATOM 1928 N N . LEU A 1 246 ? 7.866 -6.204 13.284 1.00 98.31 246 LEU A N 1
ATOM 1929 C CA . LEU A 1 246 ? 6.964 -5.305 12.570 1.00 98.31 246 LEU A CA 1
ATOM 1930 C C . LEU A 1 246 ? 5.533 -5.862 12.510 1.00 98.31 246 LEU A C 1
ATOM 1932 O O . LEU A 1 246 ? 4.585 -5.111 12.713 1.00 98.31 246 LEU A O 1
ATOM 1936 N N . ARG A 1 247 ? 5.374 -7.174 12.291 1.00 97.94 247 ARG A N 1
ATOM 1937 C CA . ARG A 1 247 ? 4.077 -7.867 12.343 1.00 97.94 247 ARG A CA 1
ATOM 1938 C C . ARG A 1 247 ? 3.369 -7.652 13.673 1.00 97.94 247 ARG A C 1
ATOM 1940 O O . ARG A 1 247 ? 2.198 -7.297 13.666 1.00 97.94 247 ARG A O 1
ATOM 1947 N N . GLN A 1 248 ? 4.069 -7.852 14.789 1.00 97.81 248 GLN A N 1
ATOM 1948 C CA . GLN A 1 248 ? 3.482 -7.683 16.118 1.00 97.81 248 GLN A CA 1
ATOM 1949 C C . GLN A 1 248 ? 2.988 -6.247 16.330 1.00 97.81 248 GLN A C 1
ATOM 1951 O O . GLN A 1 248 ? 1.841 -6.041 16.716 1.00 97.81 248 GLN A O 1
ATOM 1956 N N . VAL A 1 249 ? 3.819 -5.258 15.993 1.00 98.44 249 VAL A N 1
ATOM 1957 C CA . VAL A 1 249 ? 3.450 -3.842 16.118 1.00 98.44 249 VAL A CA 1
ATOM 1958 C C . VAL A 1 249 ? 2.244 -3.506 15.237 1.00 98.44 249 VAL A C 1
ATOM 1960 O O . VAL A 1 249 ? 1.276 -2.914 15.709 1.00 98.44 249 VAL A O 1
ATOM 1963 N N . LEU A 1 250 ? 2.256 -3.904 13.961 1.00 98.44 250 LEU A N 1
ATOM 1964 C CA . LEU A 1 250 ? 1.145 -3.619 13.050 1.00 98.44 250 LEU A CA 1
ATOM 1965 C C . LEU A 1 250 ? -0.143 -4.346 13.448 1.00 98.44 250 LEU A C 1
ATOM 1967 O O . LEU A 1 250 ? -1.217 -3.779 13.271 1.00 98.44 250 LEU A O 1
ATOM 1971 N N . LEU A 1 251 ? -0.057 -5.551 14.019 1.00 98.50 251 LEU A N 1
ATOM 1972 C CA . LEU A 1 251 ? -1.213 -6.268 14.556 1.00 98.50 251 LEU A CA 1
ATOM 1973 C C . LEU A 1 251 ? -1.890 -5.456 15.665 1.00 98.50 251 LEU A C 1
ATOM 1975 O O . LEU A 1 251 ? -3.096 -5.224 15.602 1.00 98.50 251 LEU A O 1
ATOM 1979 N N . GLU A 1 252 ? -1.116 -4.970 16.636 1.00 98.31 252 GLU A N 1
ATOM 1980 C CA . GLU A 1 252 ? -1.636 -4.168 17.748 1.00 98.31 252 GLU A CA 1
ATOM 1981 C C . GLU A 1 252 ? -2.232 -2.838 17.252 1.00 98.31 252 GLU A C 1
ATOM 1983 O O . GLU A 1 252 ? -3.352 -2.474 17.620 1.00 98.31 252 GLU A O 1
ATOM 1988 N N . VAL A 1 253 ? -1.537 -2.143 16.345 1.00 98.56 253 VAL A N 1
ATOM 1989 C CA . VAL A 1 253 ? -1.988 -0.864 15.768 1.00 98.56 253 VAL A CA 1
ATOM 1990 C C . VAL A 1 253 ? -3.250 -1.017 14.913 1.00 98.56 253 VAL A C 1
ATOM 1992 O O . VAL A 1 253 ? -4.157 -0.183 14.980 1.00 98.56 253 VAL A O 1
ATOM 1995 N N . MET A 1 254 ? -3.343 -2.066 14.099 1.00 98.62 254 MET A N 1
ATOM 1996 C CA . MET A 1 254 ? -4.520 -2.297 13.262 1.00 98.62 254 MET A CA 1
ATOM 1997 C C . MET A 1 254 ? -5.706 -2.802 14.088 1.00 98.62 254 MET A C 1
ATOM 1999 O O . MET A 1 254 ? -6.828 -2.359 13.841 1.00 98.62 254 MET A O 1
ATOM 2003 N N . SER A 1 255 ? -5.479 -3.628 15.117 1.00 98.62 255 SER A N 1
ATOM 2004 C CA . SER A 1 255 ? -6.525 -4.003 16.082 1.00 98.62 255 SER A CA 1
ATOM 2005 C C . SER A 1 255 ? -7.112 -2.761 16.750 1.00 98.62 255 SER A C 1
ATOM 2007 O O . SER A 1 255 ? -8.322 -2.557 16.746 1.00 98.62 255 SER A O 1
ATOM 2009 N N . ALA A 1 256 ? -6.246 -1.855 17.203 1.00 98.62 256 ALA A N 1
ATOM 2010 C CA . ALA A 1 256 ? -6.617 -0.557 17.746 1.00 98.62 256 ALA A CA 1
ATOM 2011 C C . ALA A 1 256 ? -7.499 0.294 16.808 1.00 98.62 256 ALA A C 1
ATOM 2013 O O . ALA A 1 256 ? -8.405 0.994 17.269 1.00 98.62 256 ALA A O 1
ATOM 2014 N N . CYS A 1 257 ? -7.236 0.249 15.501 1.00 98.69 257 CYS A N 1
ATOM 2015 C CA . CYS A 1 257 ? -8.034 0.935 14.483 1.00 98.69 257 CYS A CA 1
ATOM 2016 C C . CYS A 1 257 ? -9.384 0.239 14.238 1.00 98.69 257 CYS A C 1
ATOM 2018 O O . CYS A 1 257 ? -10.401 0.914 14.074 1.00 98.69 257 CYS A O 1
ATOM 2020 N N . SER A 1 258 ? -9.409 -1.097 14.260 1.00 98.50 258 SER A N 1
ATOM 2021 C CA . SER A 1 258 ? -10.646 -1.888 14.211 1.00 98.50 258 SER A CA 1
ATOM 2022 C C . SER A 1 258 ? -11.551 -1.568 15.404 1.00 98.50 258 SER A C 1
ATOM 2024 O O . SER A 1 258 ? -12.741 -1.310 15.223 1.00 98.50 258 SER A O 1
ATOM 2026 N N . ASP A 1 259 ? -10.993 -1.514 16.614 1.00 98.44 259 ASP A N 1
ATOM 2027 C CA . ASP A 1 259 ? -11.745 -1.205 17.834 1.00 98.44 259 ASP A CA 1
ATOM 2028 C C . ASP A 1 259 ? -12.321 0.213 17.805 1.00 98.44 259 ASP A C 1
ATOM 2030 O O . ASP A 1 259 ? -13.463 0.440 18.215 1.00 98.44 259 ASP A O 1
ATOM 2034 N N . TRP A 1 260 ? -11.561 1.170 17.264 1.00 98.44 260 TRP A N 1
ATOM 2035 C CA . TRP A 1 260 ? -12.052 2.528 17.032 1.00 98.44 260 TRP A CA 1
ATOM 2036 C C . TRP A 1 260 ? -13.272 2.543 16.101 1.00 98.44 260 TRP A C 1
ATOM 2038 O O . TRP A 1 260 ? -14.265 3.197 16.420 1.00 98.44 260 TRP A O 1
ATOM 2048 N N . ALA A 1 261 ? -13.237 1.790 14.996 1.00 98.19 261 ALA A N 1
ATOM 2049 C CA . ALA A 1 261 ? -14.351 1.728 14.049 1.00 98.19 261 ALA A CA 1
ATOM 2050 C C . ALA A 1 261 ? -15.603 1.125 14.704 1.00 98.19 261 ALA A C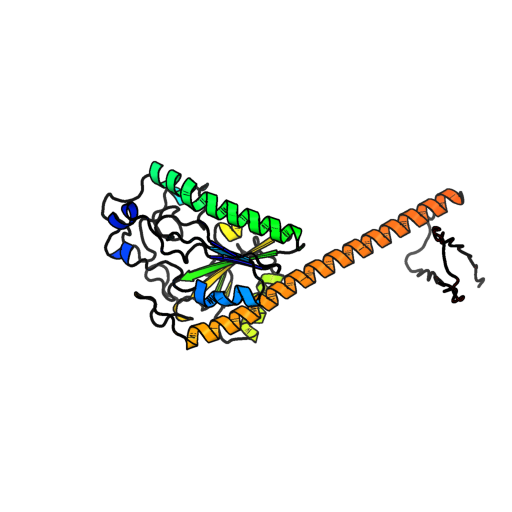 1
ATOM 2052 O O . ALA A 1 261 ? -16.682 1.710 14.634 1.00 98.19 261 ALA A O 1
ATOM 2053 N N . ARG A 1 262 ? -15.445 0.020 15.444 1.00 97.44 262 ARG A N 1
ATOM 2054 C CA . ARG A 1 262 ? -16.549 -0.618 16.184 1.00 97.44 262 ARG A CA 1
ATOM 2055 C C . ARG A 1 262 ? -17.146 0.300 17.250 1.00 97.44 262 ARG A C 1
ATOM 2057 O O . ARG A 1 262 ? -18.362 0.355 17.406 1.00 97.44 262 ARG A O 1
ATOM 2064 N N . THR A 1 263 ? -16.303 1.047 17.962 1.00 96.31 263 THR A N 1
ATOM 2065 C CA . THR A 1 263 ? -16.754 2.013 18.975 1.00 96.31 263 THR A CA 1
ATOM 2066 C C . THR A 1 263 ? -17.587 3.123 18.337 1.00 96.31 263 THR A C 1
ATOM 2068 O O . THR A 1 263 ? -18.641 3.479 18.863 1.00 96.31 263 THR A O 1
ATOM 2071 N N . ARG A 1 264 ? -17.160 3.643 17.178 1.00 93.00 264 ARG A N 1
ATOM 2072 C CA . ARG A 1 264 ? -17.917 4.656 16.430 1.00 93.00 264 ARG A CA 1
ATOM 2073 C C . ARG A 1 264 ? -19.297 4.138 16.024 1.00 93.00 264 ARG A C 1
ATOM 2075 O O . ARG A 1 264 ? -20.282 4.850 16.210 1.00 93.00 264 ARG A O 1
ATOM 2082 N N . ASP A 1 265 ? -19.371 2.899 15.549 1.00 90.38 265 ASP A N 1
ATOM 2083 C CA . ASP A 1 265 ? -20.630 2.257 15.157 1.00 90.38 265 ASP A CA 1
ATOM 2084 C C . ASP A 1 265 ? -21.591 2.116 16.343 1.00 90.38 265 ASP A C 1
ATOM 2086 O O . ASP A 1 265 ? -22.770 2.456 16.230 1.00 90.38 265 ASP A O 1
ATOM 2090 N N . MET A 1 266 ? -21.079 1.691 17.504 1.00 91.00 266 MET A N 1
ATOM 2091 C CA . MET A 1 266 ? -21.861 1.602 18.742 1.00 91.00 266 MET A CA 1
ATOM 2092 C C . MET A 1 266 ? -22.395 2.969 19.185 1.00 91.00 266 MET A C 1
ATOM 2094 O O . MET A 1 266 ? -23.564 3.083 19.550 1.00 91.00 266 MET A O 1
ATOM 2098 N N . MET A 1 267 ? -21.561 4.013 19.132 1.00 89.69 267 MET A N 1
ATOM 2099 C CA . MET A 1 267 ? -21.975 5.374 19.491 1.00 89.69 267 MET A CA 1
ATOM 2100 C C . MET A 1 267 ? -23.062 5.902 18.548 1.00 89.69 267 MET A C 1
ATOM 2102 O O . MET A 1 267 ? -24.035 6.490 19.009 1.00 89.69 267 MET A O 1
ATOM 2106 N N . GLN A 1 268 ? -22.943 5.652 17.241 1.00 85.69 268 GLN A N 1
ATOM 2107 C CA . GLN A 1 268 ? -23.960 6.048 16.264 1.00 85.69 268 GLN A CA 1
ATOM 2108 C C . GLN A 1 268 ? -25.289 5.318 16.486 1.00 85.69 268 GLN A C 1
ATOM 2110 O O . GLN A 1 268 ? -26.343 5.954 16.448 1.00 85.69 268 GLN A O 1
ATOM 2115 N N . ALA A 1 269 ? -25.253 4.014 16.771 1.00 85.00 269 ALA A N 1
ATOM 2116 C CA . ALA A 1 269 ? -26.451 3.235 17.078 1.00 85.00 269 ALA A CA 1
ATOM 2117 C C . ALA A 1 269 ? -27.148 3.721 18.364 1.00 85.00 269 ALA A C 1
ATOM 2119 O O . ALA A 1 269 ? -28.378 3.825 18.403 1.00 85.00 269 ALA A O 1
ATOM 2120 N N . ALA A 1 270 ? -26.375 4.075 19.398 1.00 84.38 270 ALA A N 1
ATOM 2121 C CA . ALA A 1 270 ? -26.904 4.649 20.634 1.00 84.38 270 ALA A CA 1
ATOM 2122 C C . ALA A 1 270 ? -27.576 6.011 20.387 1.00 84.38 270 ALA A C 1
ATOM 2124 O O . ALA A 1 270 ? -28.723 6.203 20.786 1.00 84.38 270 ALA A O 1
ATOM 2125 N N . SER A 1 271 ? -26.925 6.919 19.650 1.00 81.81 271 SER A N 1
ATOM 2126 C CA . SER A 1 271 ? -27.501 8.229 19.314 1.00 81.81 271 SER A CA 1
ATOM 2127 C C . SER A 1 271 ? -28.766 8.126 18.453 1.00 81.81 271 SER A C 1
ATOM 2129 O O . SER A 1 271 ? -29.711 8.886 18.659 1.00 81.81 271 SER A O 1
ATOM 2131 N N . GLN A 1 272 ? -28.826 7.179 17.511 1.00 78.94 272 GLN A N 1
ATOM 2132 C CA . GLN A 1 272 ? -30.039 6.922 16.723 1.00 78.94 272 GLN A CA 1
ATOM 2133 C C . GLN A 1 272 ? -31.179 6.377 17.592 1.00 78.94 272 GLN A C 1
ATOM 2135 O O . GLN A 1 272 ? -32.325 6.783 17.416 1.00 78.94 272 GLN A O 1
ATOM 2140 N N . SER A 1 273 ? -30.867 5.510 18.558 1.00 76.06 273 SER A N 1
ATOM 2141 C CA . SER A 1 273 ? -31.853 4.965 19.499 1.00 76.06 273 SER A CA 1
ATOM 2142 C C . SER A 1 273 ? -32.396 6.041 20.444 1.00 76.06 273 SER A C 1
ATOM 2144 O O . SER A 1 273 ? -33.605 6.122 20.645 1.00 76.06 273 SER A O 1
ATOM 2146 N N . GLU A 1 274 ? -31.535 6.912 20.980 1.00 72.69 274 GLU A N 1
ATOM 2147 C CA . GLU A 1 274 ? -31.946 8.062 21.799 1.00 72.69 274 GLU A CA 1
ATOM 2148 C C . GLU A 1 274 ? -32.792 9.060 21.003 1.00 72.69 274 GLU A C 1
ATOM 2150 O O . GLU A 1 274 ? -33.812 9.536 21.500 1.00 72.69 274 GLU A O 1
ATOM 2155 N N . SER A 1 275 ? -32.419 9.339 19.750 1.00 72.69 275 SER A N 1
ATOM 2156 C CA . SER A 1 275 ? -33.217 10.175 18.853 1.00 72.69 275 SER A CA 1
ATOM 2157 C C . SER A 1 275 ? -34.583 9.545 18.573 1.00 72.69 275 SER A C 1
ATOM 2159 O O . SER A 1 275 ? -35.597 10.225 18.722 1.00 72.69 275 SER A O 1
ATOM 2161 N N . ALA A 1 276 ? -34.650 8.251 18.249 1.00 69.38 276 ALA A N 1
ATOM 2162 C CA . ALA A 1 276 ? -35.910 7.548 18.009 1.00 69.38 276 ALA A CA 1
ATOM 2163 C C . ALA A 1 276 ? -36.812 7.536 19.255 1.00 69.38 276 ALA A C 1
ATOM 2165 O O . ALA A 1 276 ? -38.006 7.814 19.151 1.00 69.38 276 ALA A O 1
ATOM 2166 N N . LEU A 1 277 ? -36.239 7.296 20.440 1.00 68.50 277 LEU A N 1
ATOM 2167 C CA . LEU A 1 277 ? -36.958 7.358 21.715 1.00 68.50 277 LEU A CA 1
ATOM 2168 C C . LEU A 1 277 ? -37.457 8.774 22.022 1.00 68.50 277 LEU A C 1
ATOM 2170 O O . LEU A 1 277 ? -38.614 8.931 22.398 1.00 68.50 277 LEU A O 1
ATOM 2174 N N . GLY A 1 278 ? -36.629 9.804 21.832 1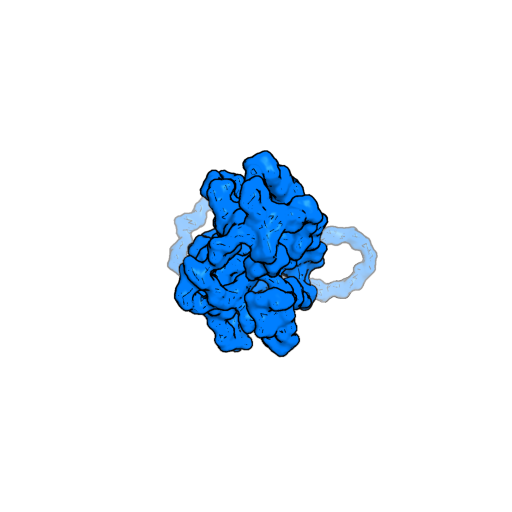.00 64.62 278 GLY A N 1
ATOM 2175 C CA . GLY A 1 278 ? -37.018 11.200 22.042 1.00 64.62 278 GLY A CA 1
ATOM 2176 C C . GLY A 1 278 ? -38.112 11.667 21.078 1.00 64.62 278 GLY A C 1
ATOM 2177 O O . GLY A 1 278 ? -39.045 12.354 21.488 1.00 64.62 278 GLY A O 1
ATOM 2178 N N . THR A 1 279 ? -38.044 11.235 19.816 1.00 66.31 279 THR A N 1
ATOM 2179 C CA . THR A 1 279 ? -39.062 11.545 18.798 1.00 66.31 279 THR A CA 1
ATOM 2180 C C . THR A 1 279 ? -40.372 10.810 19.089 1.00 66.31 279 THR A C 1
ATOM 2182 O O . THR A 1 279 ? -41.436 11.420 19.031 1.00 66.31 279 THR A O 1
ATOM 2185 N N . GLY A 1 280 ? -40.304 9.533 19.485 1.00 61.84 280 GLY A N 1
ATOM 2186 C CA . GLY A 1 280 ? -41.474 8.750 19.891 1.00 61.84 280 GLY A CA 1
ATOM 2187 C C . GLY A 1 280 ? -42.146 9.290 21.158 1.00 61.84 280 GLY A C 1
ATOM 2188 O O . GLY A 1 280 ? -43.371 9.321 21.238 1.00 61.84 280 GLY A O 1
ATOM 2189 N N . PHE A 1 281 ? -41.368 9.793 22.122 1.00 55.81 281 PHE A N 1
ATOM 2190 C CA . PHE A 1 281 ? -41.912 10.463 23.308 1.00 55.81 281 PHE A CA 1
ATOM 2191 C C . PHE A 1 281 ? -42.584 11.798 22.957 1.00 55.81 281 PHE A C 1
ATOM 2193 O O . PHE A 1 281 ? -43.634 12.113 23.510 1.00 55.81 281 PHE A O 1
ATOM 2200 N N . GLY A 1 282 ? -42.006 12.567 22.026 1.00 57.03 282 GLY A N 1
ATOM 2201 C CA . GLY A 1 282 ? -42.608 13.800 21.512 1.00 57.03 282 GLY A CA 1
ATOM 2202 C C . GLY A 1 282 ? -43.940 13.547 20.804 1.00 57.03 282 GLY A C 1
ATOM 2203 O O . GLY A 1 282 ? -44.935 14.182 21.135 1.00 57.03 282 GLY A O 1
ATOM 2204 N N . GLN A 1 283 ? -43.989 12.553 19.913 1.00 57.56 283 GLN A N 1
ATOM 2205 C CA . GLN A 1 283 ? -45.217 12.167 19.207 1.00 57.56 283 GLN A CA 1
ATOM 2206 C C . GLN A 1 283 ? -46.308 11.657 20.159 1.00 57.56 283 GLN A C 1
ATOM 2208 O O . GLN A 1 283 ? -47.462 12.054 20.030 1.00 57.56 283 GLN A O 1
ATOM 2213 N N . ALA A 1 284 ? -45.951 10.845 21.160 1.00 55.62 284 ALA A N 1
ATOM 2214 C CA . ALA A 1 284 ? -46.904 10.369 22.162 1.00 55.62 284 ALA A CA 1
ATOM 2215 C C . ALA A 1 284 ? -47.463 11.507 23.041 1.00 55.62 284 ALA A C 1
ATOM 2217 O O . ALA A 1 284 ? -48.630 11.477 23.431 1.00 55.62 284 ALA A O 1
ATOM 2218 N N . LEU A 1 285 ? -46.649 12.523 23.353 1.00 55.72 285 LEU A N 1
ATOM 2219 C CA . LEU A 1 285 ? -47.105 13.716 24.072 1.00 55.72 285 LEU A CA 1
ATOM 2220 C C . LEU A 1 285 ? -48.040 14.581 23.216 1.00 55.72 285 LEU A C 1
ATOM 2222 O O . LEU A 1 285 ? -49.045 15.062 23.739 1.00 55.72 285 LEU A O 1
ATOM 2226 N N . ASP A 1 286 ? -47.757 14.732 21.922 1.00 56.25 286 ASP A N 1
ATOM 2227 C CA . ASP A 1 286 ? -48.621 15.463 20.988 1.00 56.25 286 ASP A CA 1
ATOM 2228 C C . ASP A 1 286 ? -49.966 14.742 20.761 1.00 56.25 286 ASP A C 1
ATOM 2230 O O . ASP A 1 286 ? -51.018 15.386 20.754 1.00 56.25 286 ASP A O 1
ATOM 2234 N N . GLU A 1 287 ? -49.976 13.407 20.668 1.00 55.16 287 GLU A N 1
ATOM 2235 C CA . GLU A 1 287 ? -51.213 12.611 20.590 1.00 55.16 287 GLU A CA 1
ATOM 2236 C C . GLU A 1 287 ? -52.053 12.711 21.875 1.00 55.16 287 GLU A C 1
ATOM 2238 O O . GLU A 1 287 ? -53.274 12.889 21.815 1.00 55.16 287 GLU A O 1
ATOM 2243 N N . LEU A 1 288 ? -51.417 12.669 23.052 1.00 47.69 288 LEU A N 1
ATOM 2244 C CA . LEU A 1 288 ? -52.098 12.863 24.339 1.00 47.69 288 LEU A CA 1
ATOM 2245 C C . LEU A 1 288 ? -52.639 14.295 24.509 1.00 47.69 288 LEU A C 1
ATOM 2247 O O . LEU A 1 288 ? -53.716 14.481 25.086 1.00 47.69 288 LEU A O 1
ATOM 2251 N N . ALA A 1 289 ? -51.942 15.309 23.990 1.00 51.69 289 ALA A N 1
ATOM 2252 C CA . ALA A 1 289 ? -52.428 16.690 23.957 1.00 51.69 289 ALA A CA 1
ATOM 2253 C C . ALA A 1 289 ? -53.632 16.850 23.007 1.00 51.69 289 ALA A C 1
ATOM 2255 O O . ALA A 1 289 ? -54.605 17.529 23.346 1.00 51.69 289 ALA A O 1
ATOM 2256 N N . GLY A 1 290 ? -53.617 16.158 21.862 1.00 47.44 290 GLY A N 1
ATOM 2257 C CA . GLY A 1 290 ? -54.727 16.122 20.906 1.00 47.44 290 GLY A CA 1
ATOM 2258 C C . GLY A 1 290 ? -55.990 15.440 21.447 1.00 47.44 290 GLY A C 1
ATOM 2259 O O . GLY A 1 290 ? -57.097 15.918 21.205 1.00 47.44 290 GLY A O 1
ATOM 2260 N N . LEU A 1 291 ? -55.842 14.371 22.237 1.00 47.59 291 LEU A N 1
ATOM 2261 C CA . LEU A 1 291 ? -56.964 13.637 22.847 1.00 47.59 291 LEU A CA 1
ATOM 2262 C C . LEU A 1 291 ? -57.575 14.336 24.073 1.00 47.59 291 LEU A C 1
ATOM 2264 O O . LEU A 1 291 ? -58.713 14.045 24.440 1.00 47.59 291 LEU A O 1
ATOM 2268 N N . SER A 1 292 ? -56.849 15.260 24.708 1.00 43.03 292 SER A N 1
ATOM 2269 C CA . SER A 1 292 ? -57.306 15.982 25.907 1.00 43.03 292 SER A CA 1
ATOM 2270 C C . SER A 1 292 ? -57.901 17.368 25.622 1.00 43.03 292 SER A C 1
ATOM 2272 O O . SER A 1 292 ? -58.369 18.027 26.550 1.00 43.03 292 SER A O 1
ATOM 2274 N N . GLY A 1 293 ? -57.920 17.820 24.360 1.00 40.69 293 GLY A N 1
ATOM 2275 C CA . GLY A 1 293 ? -58.462 19.132 23.981 1.00 40.69 293 GLY A CA 1
ATOM 2276 C C . GLY A 1 293 ? -57.704 20.323 24.585 1.00 40.69 293 GLY A C 1
ATOM 2277 O O . GLY A 1 293 ? -58.228 21.436 24.613 1.00 40.69 293 GLY A O 1
ATOM 2278 N N . LEU A 1 294 ? -56.483 20.110 25.087 1.00 39.72 294 LEU A N 1
ATOM 2279 C CA . LEU A 1 294 ? -55.664 21.156 25.692 1.00 39.72 294 LEU A CA 1
ATOM 2280 C C . LEU A 1 294 ? -54.850 21.866 24.607 1.00 39.72 294 LEU A C 1
ATOM 2282 O O . LEU A 1 294 ? -53.804 21.401 24.164 1.00 39.72 294 LEU A O 1
ATOM 2286 N N . THR A 1 295 ? -55.328 23.034 24.187 1.00 36.75 295 THR A N 1
ATOM 2287 C CA . THR A 1 295 ? -54.563 23.963 23.353 1.00 36.75 295 THR A CA 1
ATOM 2288 C C . THR A 1 295 ? -53.351 24.509 24.117 1.00 36.75 295 THR A C 1
ATOM 2290 O O . THR A 1 295 ? -53.523 25.193 25.122 1.00 36.75 295 THR A O 1
ATOM 2293 N N . SER A 1 296 ? -52.154 24.274 23.567 1.00 38.53 296 SER A N 1
ATOM 2294 C CA . SER A 1 296 ? -50.879 24.969 23.826 1.00 38.53 296 SER A CA 1
ATOM 2295 C C . SER A 1 296 ? -50.313 24.931 25.258 1.00 38.53 296 SER A C 1
ATOM 2297 O O . SER A 1 296 ? -50.710 25.697 26.133 1.00 38.53 296 SER A O 1
ATOM 2299 N N . LEU A 1 297 ? -49.245 24.148 25.458 1.00 39.41 297 LEU A N 1
ATOM 2300 C CA . LEU A 1 297 ? -48.320 24.276 26.597 1.00 39.41 297 LEU A CA 1
ATOM 2301 C C . LEU A 1 297 ? -47.184 25.268 26.283 1.00 39.41 297 LEU A C 1
ATOM 2303 O O . LEU A 1 297 ? -46.002 24.968 26.428 1.00 39.41 297 LEU A O 1
ATOM 2307 N N . SER A 1 298 ? -47.524 26.489 25.875 1.00 36.56 298 SER A N 1
ATOM 2308 C CA . SER A 1 298 ? -46.569 27.601 25.800 1.00 36.56 298 SER A CA 1
ATOM 2309 C C . SER A 1 298 ? -46.425 28.295 27.162 1.00 36.56 298 SER A C 1
ATOM 2311 O O . SER A 1 298 ? -46.717 29.481 27.279 1.00 36.56 298 SER A O 1
ATOM 2313 N N . SER A 1 299 ? -46.022 27.563 28.205 1.00 38.72 299 SER A N 1
ATOM 2314 C CA . SER A 1 299 ? -45.551 28.148 29.475 1.00 38.72 299 SER A CA 1
ATOM 2315 C C . SER A 1 299 ? -44.985 27.076 30.416 1.00 38.72 299 SER A C 1
ATOM 2317 O O . SER A 1 299 ? -45.600 26.731 31.425 1.00 38.72 299 SER A O 1
ATOM 2319 N N . ILE A 1 300 ? -43.799 26.544 30.113 1.00 40.03 300 ILE A N 1
ATOM 2320 C CA . ILE A 1 300 ? -42.966 25.873 31.122 1.00 40.03 300 ILE A CA 1
ATOM 2321 C C . ILE A 1 300 ? -41.672 26.689 31.231 1.00 40.03 300 ILE A C 1
ATOM 2323 O O . ILE A 1 300 ? -40.946 26.788 30.241 1.00 40.03 300 ILE A O 1
ATOM 2327 N N . PRO A 1 301 ? -41.378 27.331 32.376 1.00 32.72 301 PRO A N 1
ATOM 2328 C CA . PRO A 1 301 ? -40.151 28.100 32.531 1.00 32.72 301 PRO A CA 1
ATOM 2329 C C . PRO A 1 301 ? -38.937 27.160 32.572 1.00 32.72 301 PRO A C 1
ATOM 2331 O O . PRO A 1 301 ? -38.997 26.060 33.129 1.00 32.72 301 PRO A O 1
ATOM 2334 N N . ALA A 1 302 ? -37.825 27.600 31.979 1.00 36.84 302 ALA A N 1
ATOM 2335 C CA . ALA A 1 302 ? -36.573 26.852 31.949 1.00 36.84 302 ALA A CA 1
ATOM 2336 C C . ALA A 1 302 ? -36.086 26.559 33.383 1.00 36.84 302 ALA A C 1
ATOM 2338 O O . ALA A 1 302 ? -35.736 27.477 34.122 1.00 36.84 302 ALA A O 1
ATOM 2339 N N . GLY A 1 303 ? -36.091 25.279 33.775 1.00 37.38 303 GLY A N 1
ATOM 2340 C CA . GLY A 1 303 ? -35.596 24.812 35.078 1.00 37.38 303 GLY A CA 1
ATOM 2341 C C . GLY A 1 303 ? -36.432 23.732 35.779 1.00 37.38 303 GLY A C 1
ATOM 2342 O O . GLY A 1 303 ? -35.958 23.151 36.752 1.00 37.38 303 GLY A O 1
ATOM 2343 N N . ALA A 1 304 ? -37.643 23.410 35.313 1.00 31.28 304 ALA A N 1
ATOM 2344 C CA . ALA A 1 304 ? -38.461 22.365 35.934 1.00 31.28 304 ALA A CA 1
ATOM 2345 C C . ALA A 1 304 ? -38.119 20.967 35.383 1.00 31.28 304 ALA A C 1
ATOM 2347 O O . ALA A 1 304 ? -38.368 20.663 34.219 1.00 31.28 304 ALA A O 1
ATOM 2348 N N . SER A 1 305 ? -37.558 20.097 36.227 1.00 32.00 305 SER A N 1
ATOM 2349 C CA . SER A 1 305 ? -37.347 18.682 35.904 1.00 32.00 305 SER A CA 1
ATOM 2350 C C . SER A 1 305 ? -38.572 17.871 36.338 1.00 32.00 305 SER A C 1
ATOM 2352 O O . SER A 1 305 ? -38.786 17.636 37.528 1.00 32.00 305 SER A O 1
ATOM 2354 N N . THR A 1 306 ? -39.394 17.450 35.378 1.00 33.78 306 THR A N 1
ATOM 2355 C CA . THR A 1 306 ? -40.531 16.556 35.634 1.00 33.78 306 THR A CA 1
ATOM 2356 C C . THR A 1 306 ? -40.031 15.114 35.681 1.00 33.78 306 THR A C 1
ATOM 2358 O O . THR A 1 306 ? -39.709 14.524 34.653 1.00 33.78 306 THR A O 1
ATOM 2361 N N . ARG A 1 307 ? -39.960 14.515 36.876 1.00 30.58 307 ARG A N 1
ATOM 2362 C CA . ARG A 1 307 ? -39.684 13.077 37.020 1.00 30.58 307 ARG A CA 1
ATOM 2363 C C . ARG A 1 307 ? -40.967 12.280 36.805 1.00 30.58 307 ARG A C 1
ATOM 2365 O O . ARG A 1 307 ? -41.794 12.183 37.708 1.00 30.58 307 ARG A O 1
ATOM 2372 N N . ILE A 1 308 ? -41.099 11.661 35.637 1.00 36.09 308 ILE A N 1
ATOM 2373 C CA . ILE A 1 308 ? -42.121 10.641 35.389 1.00 36.09 308 ILE A CA 1
ATOM 2374 C C . ILE A 1 308 ? -41.593 9.313 35.946 1.00 36.09 308 ILE A C 1
ATOM 2376 O O . ILE A 1 308 ? -40.602 8.769 35.463 1.00 36.09 308 ILE A O 1
ATOM 2380 N N . ARG A 1 309 ? -42.227 8.796 37.003 1.00 28.64 309 ARG A N 1
ATOM 2381 C CA . ARG A 1 309 ? -41.943 7.457 37.540 1.00 28.64 309 ARG A CA 1
ATOM 2382 C C . ARG A 1 309 ? -42.801 6.445 36.783 1.00 28.64 309 ARG A C 1
ATOM 2384 O O . ARG A 1 309 ? -43.982 6.303 37.080 1.00 28.64 309 ARG A O 1
ATOM 2391 N N . LEU A 1 310 ? -42.207 5.734 35.829 1.00 27.62 310 LEU A N 1
ATOM 2392 C CA . LEU A 1 310 ? -42.828 4.548 35.240 1.00 27.62 310 LEU A CA 1
ATOM 2393 C C . LEU A 1 310 ? -42.692 3.391 36.232 1.00 27.62 310 LEU A C 1
ATOM 2395 O O . LEU A 1 310 ? -41.586 3.020 36.624 1.00 27.62 310 LEU A O 1
ATOM 2399 N N . ARG A 1 311 ? -43.825 2.853 36.685 1.00 28.06 311 ARG A N 1
ATOM 2400 C CA . ARG A 1 311 ? -43.876 1.690 37.571 1.00 28.06 311 ARG A CA 1
ATOM 2401 C C . ARG A 1 311 ? -44.281 0.492 36.721 1.00 28.06 311 ARG A C 1
ATOM 2403 O O . ARG A 1 311 ? -45.447 0.355 36.375 1.00 28.06 311 ARG A O 1
ATOM 2410 N N . THR A 1 312 ? -43.324 -0.354 36.362 1.00 29.94 312 THR A N 1
ATOM 2411 C CA . THR A 1 312 ? -43.613 -1.639 35.722 1.00 29.94 312 THR A CA 1
ATOM 2412 C C . THR A 1 312 ? -44.069 -2.621 36.800 1.00 29.94 312 THR A C 1
ATOM 2414 O O . THR A 1 312 ? -43.322 -2.942 37.723 1.00 29.94 312 THR A O 1
ATOM 2417 N N . GLN A 1 313 ? -45.323 -3.070 36.733 1.00 33.50 313 GLN A N 1
ATOM 2418 C CA . GLN A 1 313 ? -45.763 -4.234 37.500 1.00 33.50 313 GLN A CA 1
ATOM 2419 C C . GLN A 1 313 ? -45.436 -5.483 36.680 1.00 33.50 313 GLN A C 1
ATOM 2421 O O . GLN A 1 313 ? -46.074 -5.752 35.667 1.00 33.50 313 GLN A O 1
ATOM 2426 N N . SER A 1 314 ? -44.425 -6.243 37.101 1.00 33.72 314 SER A N 1
ATOM 2427 C CA . SER A 1 314 ? -44.222 -7.608 36.620 1.00 33.72 314 SER A CA 1
ATOM 2428 C C . SER A 1 314 ? -45.208 -8.521 37.345 1.00 33.72 314 SER A C 1
ATOM 2430 O O . SER A 1 314 ? -45.062 -8.765 38.544 1.00 33.72 314 SER A O 1
ATOM 2432 N N . ASN A 1 315 ? -46.220 -9.006 36.633 1.00 35.16 315 ASN A N 1
ATOM 2433 C CA . ASN A 1 315 ? -47.157 -9.982 37.168 1.00 35.16 315 ASN A CA 1
ATOM 2434 C C . ASN A 1 315 ? -46.474 -11.362 37.156 1.00 35.16 315 ASN A C 1
ATOM 2436 O O . ASN A 1 315 ? -46.445 -12.041 36.134 1.00 35.16 315 ASN A O 1
ATOM 2440 N N . THR A 1 316 ? -45.851 -11.761 38.265 1.00 39.69 316 THR A N 1
ATOM 2441 C CA . THR A 1 316 ? -45.372 -13.138 38.452 1.00 39.69 316 THR A CA 1
ATOM 2442 C C . THR A 1 316 ? -46.549 -14.003 38.894 1.00 39.69 316 THR A C 1
ATOM 2444 O O . THR A 1 316 ? -46.807 -14.145 40.088 1.00 39.69 316 THR A O 1
ATOM 2447 N N . GLY A 1 317 ? -47.277 -14.551 37.922 1.00 34.16 317 GLY A N 1
ATOM 2448 C CA . GLY A 1 317 ? -48.292 -15.584 38.119 1.00 34.16 317 GLY A CA 1
ATOM 2449 C C . GLY A 1 317 ? -47.936 -16.814 37.288 1.00 34.16 317 GLY A C 1
ATOM 2450 O O . GLY A 1 317 ? -47.623 -16.687 36.110 1.00 34.16 317 GLY A O 1
ATOM 2451 N N . GLN A 1 318 ? -47.924 -17.980 37.934 1.00 34.44 318 GLN A N 1
ATOM 2452 C CA . GLN A 1 318 ? -47.627 -19.295 37.361 1.00 34.44 318 GLN A CA 1
ATOM 2453 C C . GLN A 1 318 ? -48.355 -19.577 36.037 1.00 34.44 318 GLN A C 1
ATOM 2455 O O . GLN A 1 318 ? -49.523 -19.236 35.868 1.00 34.44 318 GLN A O 1
ATOM 2460 N N . ALA A 1 319 ? -47.644 -20.263 35.138 1.00 41.50 319 ALA A N 1
ATOM 2461 C CA . ALA A 1 319 ? -48.148 -20.773 33.867 1.00 41.50 319 ALA A CA 1
ATOM 2462 C C . ALA A 1 319 ? -49.376 -21.687 34.034 1.00 41.50 319 ALA A C 1
ATOM 2464 O O . ALA A 1 319 ? -49.461 -22.447 35.004 1.00 41.50 319 ALA A O 1
ATOM 2465 N N . PRO A 1 320 ? -50.241 -21.716 33.010 1.00 34.94 320 PRO A N 1
ATOM 2466 C CA . PRO A 1 320 ? -50.519 -22.995 32.375 1.00 34.94 320 PRO A CA 1
ATOM 2467 C C . PRO A 1 320 ? -50.359 -22.953 30.848 1.00 34.94 320 PRO A C 1
ATOM 2469 O O . PRO A 1 320 ? -50.275 -21.904 30.217 1.00 34.94 320 PRO A O 1
ATOM 2472 N N . SER A 1 321 ? -50.242 -24.161 30.317 1.00 41.59 321 SER A N 1
ATOM 2473 C CA . SER A 1 321 ? -49.993 -24.574 28.942 1.00 41.59 321 SER A CA 1
ATOM 2474 C C . SER A 1 321 ? -51.080 -24.187 27.934 1.00 41.59 321 SER A C 1
ATOM 2476 O O . SER A 1 321 ? -52.261 -24.165 28.268 1.00 41.59 321 SER A O 1
ATOM 2478 N N . ASP A 1 322 ? -50.615 -24.068 26.689 1.00 41.56 322 ASP A N 1
ATOM 2479 C CA . ASP A 1 322 ? -51.321 -24.159 25.404 1.00 41.56 322 ASP A CA 1
ATOM 2480 C C . ASP A 1 322 ? -52.226 -22.992 24.970 1.00 41.56 322 ASP A C 1
ATOM 2482 O O . ASP A 1 322 ? -53.227 -22.666 25.600 1.00 41.56 322 ASP A O 1
ATOM 2486 N N . GLY A 1 323 ? -51.904 -22.448 23.788 1.00 33.31 323 GLY A N 1
ATOM 2487 C CA . GLY A 1 323 ? -52.786 -21.607 22.974 1.00 33.31 323 GLY A CA 1
ATOM 2488 C C . GLY A 1 323 ? -52.240 -20.206 22.705 1.00 33.31 323 GLY A C 1
ATOM 2489 O O . GLY A 1 323 ? -51.994 -19.442 23.631 1.00 33.31 323 GLY A O 1
ATOM 2490 N N . GLU A 1 324 ? -52.045 -19.881 21.426 1.00 44.34 324 GLU A N 1
ATOM 2491 C CA . GLU A 1 324 ? -51.722 -18.542 20.919 1.00 44.34 324 GLU A CA 1
ATOM 2492 C C . GLU A 1 324 ? -52.683 -17.479 21.477 1.00 44.34 324 GLU A C 1
ATOM 2494 O O . GLU A 1 324 ? -53.889 -17.623 21.304 1.00 44.34 324 GLU A O 1
ATOM 2499 N N . ASP A 1 325 ? -52.168 -16.389 22.063 1.00 33.62 325 ASP A N 1
ATOM 2500 C CA . ASP A 1 325 ? -52.808 -15.079 21.899 1.00 33.62 325 ASP A CA 1
ATOM 2501 C C . ASP A 1 325 ? -51.907 -13.890 22.277 1.00 33.62 325 ASP A C 1
ATOM 2503 O O . ASP A 1 325 ? -51.076 -13.937 23.188 1.00 33.62 325 ASP A O 1
ATOM 2507 N N . HIS A 1 326 ? -52.077 -12.797 21.535 1.00 35.38 326 HIS A N 1
ATOM 2508 C CA . HIS A 1 326 ? -51.310 -11.558 21.639 1.00 35.38 326 HIS A CA 1
ATOM 2509 C C . HIS A 1 326 ? -51.457 -10.880 23.015 1.00 35.38 326 HIS A C 1
ATOM 2511 O O . HIS A 1 326 ? -52.538 -10.425 23.389 1.00 35.38 326 HIS A O 1
ATOM 2517 N N . ALA A 1 327 ? -50.347 -10.692 23.738 1.00 30.70 327 ALA A N 1
ATOM 2518 C CA . ALA A 1 327 ? -50.324 -9.864 24.944 1.00 30.70 327 ALA A CA 1
ATOM 2519 C C . ALA A 1 327 ? -50.511 -8.374 24.586 1.00 30.70 327 ALA A C 1
ATOM 2521 O O . ALA A 1 327 ? -49.572 -7.693 24.169 1.00 30.70 327 ALA A O 1
ATOM 2522 N N . LYS A 1 328 ? -51.730 -7.849 24.764 1.00 29.62 328 LYS A N 1
ATOM 2523 C CA . LYS A 1 328 ? -51.984 -6.401 24.814 1.00 29.62 328 LYS A CA 1
ATOM 2524 C C . LYS A 1 328 ? -51.441 -5.839 26.128 1.00 29.62 328 LYS A C 1
ATOM 2526 O O . LYS A 1 328 ? -51.919 -6.187 27.203 1.00 29.62 328 LYS A O 1
ATOM 2531 N N . VAL A 1 329 ? -50.463 -4.943 26.033 1.00 31.86 329 VAL A N 1
ATOM 2532 C CA . VAL A 1 329 ? -49.994 -4.126 27.157 1.00 31.86 329 VAL A CA 1
ATOM 2533 C C . VAL A 1 329 ? -50.826 -2.844 27.180 1.00 31.86 329 VAL A C 1
ATOM 2535 O O . VAL A 1 329 ? -50.574 -1.926 26.404 1.00 31.86 329 VAL A O 1
ATOM 2538 N N . GLU A 1 330 ? -51.831 -2.770 28.051 1.00 28.92 330 GLU A N 1
ATOM 2539 C CA . GLU A 1 330 ? -52.512 -1.505 28.344 1.00 28.92 330 GLU A CA 1
ATOM 2540 C C . GLU A 1 330 ? -51.732 -0.732 29.410 1.00 28.92 330 GLU A C 1
ATOM 2542 O O . GLU A 1 330 ? -51.487 -1.216 30.515 1.00 28.92 330 GLU A O 1
ATOM 2547 N N . SER A 1 331 ? -51.328 0.489 29.065 1.00 29.39 331 SER A N 1
ATOM 2548 C CA . SER A 1 331 ? -50.637 1.408 29.968 1.00 29.39 331 SER A CA 1
ATOM 2549 C C . SER A 1 331 ? -51.620 2.486 30.423 1.00 29.39 331 SER A C 1
ATOM 2551 O O . SER A 1 331 ? -51.964 3.369 29.644 1.00 29.39 331 SER A O 1
ATOM 2553 N N . GLN A 1 332 ? -52.079 2.437 31.676 1.00 28.33 332 GLN A N 1
ATOM 2554 C CA . GLN A 1 332 ? -52.817 3.551 32.283 1.00 28.33 332 GLN A CA 1
ATOM 2555 C C . GLN A 1 332 ? -51.848 4.519 32.970 1.00 28.33 332 GLN A C 1
ATOM 2557 O O . GLN A 1 332 ? -51.130 4.150 33.901 1.00 28.33 332 GLN A O 1
ATOM 2562 N N . ALA A 1 333 ? -51.850 5.779 32.533 1.00 28.88 333 ALA A N 1
ATOM 2563 C CA . ALA A 1 333 ? -51.147 6.868 33.200 1.00 28.88 333 ALA A CA 1
ATOM 2564 C C . ALA A 1 333 ? -52.075 7.528 34.233 1.00 28.88 333 ALA A C 1
ATOM 2566 O O . ALA A 1 333 ? -53.090 8.119 33.875 1.00 28.88 333 ALA A O 1
ATOM 2567 N N . VAL A 1 334 ? -51.722 7.450 35.519 1.00 31.11 334 VAL A N 1
ATOM 2568 C CA . VAL A 1 334 ? -52.428 8.167 36.594 1.00 31.11 334 VAL A CA 1
ATOM 2569 C C . VAL A 1 334 ? -51.609 9.393 36.997 1.00 31.11 334 VAL A C 1
ATOM 2571 O O . VAL A 1 334 ? -50.493 9.275 37.504 1.00 31.11 334 VAL A O 1
ATOM 2574 N N . LEU A 1 335 ? -52.170 10.582 36.768 1.00 29.34 335 LEU A N 1
ATOM 2575 C CA . LEU A 1 335 ? -51.611 11.871 37.179 1.00 29.34 335 LEU A CA 1
ATOM 2576 C C . LEU A 1 335 ? -52.026 12.187 38.621 1.00 29.34 335 LEU A C 1
ATOM 2578 O O . LEU A 1 335 ? -53.194 12.459 38.888 1.00 29.34 335 LEU A O 1
ATOM 2582 N N . HIS A 1 336 ? -51.066 12.226 39.547 1.00 29.59 336 HIS A N 1
ATOM 2583 C CA . HIS A 1 336 ? -51.277 12.834 40.862 1.00 29.59 336 HIS A CA 1
ATOM 2584 C C . HIS A 1 336 ? -50.713 14.257 40.889 1.00 29.59 336 HIS A C 1
ATOM 2586 O O . HIS A 1 336 ? -49.509 14.465 40.745 1.00 29.59 336 HIS A O 1
ATOM 2592 N N . LYS A 1 337 ? -51.588 15.239 41.133 1.00 28.19 337 LYS A N 1
ATOM 2593 C CA . LYS A 1 337 ? -51.196 16.581 41.582 1.00 28.19 337 LYS A CA 1
ATOM 2594 C C . LYS A 1 337 ? -50.831 16.498 43.065 1.00 28.19 337 LYS A C 1
ATOM 2596 O O . LYS A 1 337 ? -51.710 16.270 43.891 1.00 28.19 337 LYS A O 1
ATOM 2601 N N . ALA A 1 338 ? -49.560 16.691 43.403 1.00 31.27 338 ALA A N 1
ATOM 2602 C CA . ALA A 1 338 ? -49.174 17.018 44.772 1.00 31.27 338 ALA A CA 1
ATOM 2603 C C . ALA A 1 338 ? -49.372 18.529 44.970 1.00 31.27 338 ALA A C 1
ATOM 2605 O O . ALA A 1 338 ? -48.823 19.329 44.212 1.00 31.27 338 ALA A O 1
ATOM 2606 N N . GLY A 1 339 ? -50.226 18.905 45.921 1.00 30.61 339 GLY A N 1
ATOM 2607 C CA . GLY A 1 339 ? -50.446 20.291 46.320 1.00 30.61 339 GLY A CA 1
ATOM 2608 C C . GLY A 1 339 ? -49.488 20.696 47.439 1.00 30.61 339 GLY A C 1
ATOM 2609 O O . GLY A 1 339 ? -49.463 20.011 48.455 1.00 30.61 339 GLY A O 1
ATOM 2610 N N . VAL A 1 340 ? -48.784 21.806 47.172 1.00 34.69 340 VAL A N 1
ATOM 2611 C CA . VAL A 1 340 ? -47.947 22.701 48.009 1.00 34.69 340 VAL A CA 1
ATOM 2612 C C . VAL A 1 340 ? -46.884 22.055 48.892 1.00 34.69 340 VAL A C 1
ATOM 2614 O O . VAL A 1 340 ? -47.229 21.476 49.943 1.00 34.69 340 VAL A O 1
#

pLDDT: mean 85.13, std 22.88, range [27.62, 98.88]

Organism: NCBI:txid2816037

Sequence (340 aa):
MIVTHMGRSPLLLCLPHSGEQMHAAVGGRFSATGRLQTDLSWRLEQVLDIATQLDATIVRQPTSRLVIDVDVDPGKPEAVNAIRVGEALCPAMTLDQRRIYKEGEEPGPVEMEERRLLYHAPFHQALAEQVARLRDLHNTVVVFDCQSTRSRLRGIRDEPLPTVCLGTRQDTSCDVSLRRRFERSLKETSELSLDANRFVTGGYIASRYGQPERGINAMTMQVSQAAYLRHESPPFEPDRGLVSRLRQVLLEVMSACSDWARTRDMMQAASQSESALGTGFGQALDELAGLSGLTSLSSIPAGASTRIRLRTQSNTGQAPSDGEDHAKVESQAVLHKAGV

InterPro domains:
  IPR007709 N-formylglutamate amidohydrolase [PF05013] (9-229)

Secondary structure (DSSP, 8-state):
--EEE--SSSEEEEESS---B--HHHHTTB-HHHHH-TTS-TTHHHHTTTTTTTT-EEEE--B-TTT--TTS-TT-HHHHH--BTTT-SS-SB-TTS-BSBPTT-SPPHHHHHHHIIIIIHHHHHHHHHHHHHHHHH-SSEEEEEEEEE-S--TTT-SSPPPSEEEE-TTTTSS-HHHHHHHHHHHHHH----EEESSS----HHHHHH-BGGGTEEEEEEEEEGGGTBS-SSTT-PBPHHHHHHHHHHHHHHHHHHHHHHHHHHHHHHHHHHHHHHHHHHHHHHHHHHHHTT--------TT-------------------------------------

Nearest PDB structures (foldseek):
  2q7s-assembly1_A  TM=8.203E-01  e=4.504E-18  Cupriavidus pinatubonensis JMP134
  2q7s-assembly2_B  TM=8.452E-01  e=3.114E-17  Cupriavidus pinatubonensis JMP134
  2odf-assembly1_A  TM=8.300E-01  e=2.076E-11  Agrobacterium fabrum str. C58
  3k9t-assembly1_A  TM=5.598E-01  e=1.694E-02  Clostridium acetobutylicum
  1xmb-assembly1_A  TM=3.247E-01  e=7.148E-01  Arabidopsis thaliana

Solvent-accessible surface area (backbone atoms only — not comparable to full-atom values): 18860 Å² total; per-residue (Å²): 125,72,46,72,45,89,40,82,40,42,34,33,44,32,28,54,30,56,13,77,46,66,58,67,80,60,56,72,32,36,23,80,63,32,70,61,55,82,81,40,14,73,67,46,67,64,45,50,63,48,33,72,83,59,31,25,22,37,40,33,36,48,48,20,36,69,69,42,29,62,50,40,54,86,88,40,70,66,19,72,71,32,40,33,56,95,52,8,32,53,24,40,21,41,76,73,73,41,55,24,33,35,92,92,49,59,83,50,74,69,56,50,51,51,47,37,62,71,51,36,50,55,46,52,49,55,47,50,53,51,52,52,57,41,49,77,75,28,69,26,32,41,36,35,43,44,43,31,39,60,34,63,46,60,97,76,48,89,71,62,57,44,43,35,29,32,5,26,52,80,54,61,8,19,50,62,69,58,54,50,50,35,56,50,38,42,58,76,66,41,91,68,44,72,44,68,44,76,92,31,40,41,47,36,55,18,63,72,60,18,37,40,94,74,26,27,25,13,28,23,39,36,32,20,33,70,54,29,31,71,39,88,46,88,90,50,47,70,27,70,69,37,30,52,54,48,30,54,45,51,46,54,25,49,49,54,49,40,51,51,31,53,49,52,37,52,53,52,54,49,54,52,50,52,48,52,51,53,50,51,51,49,51,54,50,53,53,54,37,65,76,64,73,59,79,75,88,87,80,74,72,95,83,76,82,82,84,81,82,84,80,84,80,80,82,90,68,83,86,83,84,87,80,95,75,85,84,80,84,84,82,83,85,82,87,80,84,83,80,133

Foldseek 3Di:
DKDKDAFQFLEEEEAQFQAPDDDVVLVVFFDPVLNQLLFGQHCVVVLVPCCVVRSYIYTYQNHHCLQARLLADPPDPQQCPAAERQRHRNHQAYLQRDGGGDPPSGDDPVSSVVCCVVGNVVSVVVVVVNNVVNVVNAQAHEYEHEGEHAQDRPPPDDHGDFQKEKAQLVVQLAHPVLVVLLVVLLVVLDPTGYYYCPPHNGTNCSVVQRDVVSNYHYMYIYGHLVQFFPDSGPPRHGDPVSSVSSSVSVSRSVSSSSVVRVVVRVVVVVVVVVVVVVVVVVVVVVVVCVVVVDPDPPDDDPDDDDDDDDDDDDPPDDDDDDDDDDDDDDDDDDDDDDDD